Protein AF-A0A9P3JPZ5-F1 (afdb_monomer_lite)

Structure (mmCIF, N/CA/C/O backbone):
data_AF-A0A9P3JPZ5-F1
#
_entry.id   AF-A0A9P3JPZ5-F1
#
loop_
_atom_site.group_PDB
_atom_site.id
_atom_site.type_symbol
_atom_site.label_atom_id
_atom_site.label_alt_id
_atom_site.label_comp_id
_atom_site.label_asym_id
_atom_site.label_entity_id
_atom_site.label_seq_id
_atom_site.pdbx_PDB_ins_code
_atom_site.Cartn_x
_atom_site.Cartn_y
_atom_site.Cartn_z
_atom_site.occupancy
_atom_site.B_iso_or_equiv
_atom_site.auth_seq_id
_atom_site.auth_comp_id
_atom_site.auth_asym_id
_atom_site.auth_atom_id
_atom_site.pdbx_PDB_model_num
ATOM 1 N N . MET A 1 1 ? 67.862 11.109 -102.477 1.00 57.41 1 MET A N 1
ATOM 2 C CA . MET A 1 1 ? 67.949 10.321 -101.223 1.00 57.41 1 MET A CA 1
ATOM 3 C C . MET A 1 1 ? 67.601 11.140 -99.979 1.00 57.41 1 MET A C 1
ATOM 5 O O . MET A 1 1 ? 66.899 10.605 -99.137 1.00 57.41 1 MET A O 1
ATOM 9 N N . ALA A 1 2 ? 67.987 12.420 -99.878 1.00 59.84 2 ALA A N 1
ATOM 10 C CA . ALA A 1 2 ? 67.714 13.258 -98.699 1.00 59.84 2 ALA A CA 1
ATOM 11 C C . ALA A 1 2 ? 66.218 13.451 -98.352 1.00 59.84 2 ALA A C 1
ATOM 13 O O . ALA A 1 2 ? 65.864 13.502 -97.182 1.00 59.84 2 ALA A O 1
ATOM 14 N N . THR A 1 3 ? 65.321 13.495 -99.342 1.00 67.19 3 THR A N 1
ATOM 15 C CA . THR A 1 3 ? 63.881 13.734 -99.119 1.00 67.19 3 THR A CA 1
ATOM 16 C C . THR A 1 3 ? 63.135 12.559 -98.477 1.00 67.19 3 THR A C 1
ATOM 18 O O . THR A 1 3 ? 62.216 12.797 -97.702 1.00 67.19 3 THR A O 1
ATOM 21 N N . LYS A 1 4 ? 63.536 11.304 -98.739 1.00 71.50 4 LYS A N 1
ATOM 22 C CA . LYS A 1 4 ? 62.952 10.119 -98.076 1.00 71.50 4 LYS A CA 1
ATOM 23 C C . LYS A 1 4 ? 63.365 10.036 -96.606 1.00 71.50 4 LYS A C 1
ATOM 25 O O . LYS A 1 4 ? 62.510 9.854 -95.755 1.00 71.50 4 LYS A O 1
ATOM 30 N N . ALA A 1 5 ? 64.640 10.296 -96.311 1.00 73.75 5 ALA A N 1
ATOM 31 C CA . ALA A 1 5 ? 65.147 10.310 -94.938 1.00 73.75 5 ALA A CA 1
ATOM 32 C C . ALA A 1 5 ? 64.443 11.363 -94.062 1.00 73.75 5 ALA A C 1
ATOM 34 O O . ALA A 1 5 ? 64.117 11.090 -92.913 1.00 73.75 5 ALA A O 1
ATOM 35 N N . VAL A 1 6 ? 64.158 12.550 -94.610 1.00 78.06 6 VAL A N 1
ATOM 36 C CA . VAL A 1 6 ? 63.393 13.591 -93.899 1.00 78.06 6 VAL A CA 1
ATOM 37 C C . VAL A 1 6 ? 61.945 13.156 -93.651 1.00 78.06 6 VAL A C 1
ATOM 39 O O . VAL A 1 6 ? 61.420 13.387 -92.564 1.00 78.06 6 VAL A O 1
ATOM 42 N N . LEU A 1 7 ? 61.306 12.503 -94.626 1.00 80.94 7 LEU A N 1
ATOM 43 C CA . LEU A 1 7 ? 59.934 12.011 -94.488 1.00 80.94 7 LEU A CA 1
ATOM 44 C C . LEU A 1 7 ? 59.825 10.906 -93.421 1.00 80.94 7 LEU A C 1
ATOM 46 O O . LEU A 1 7 ? 58.916 10.949 -92.598 1.00 80.94 7 LEU A O 1
ATOM 50 N N . ASP A 1 8 ? 60.783 9.977 -93.387 1.00 81.06 8 ASP A N 1
ATOM 51 C CA . ASP A 1 8 ? 60.832 8.882 -92.409 1.00 81.06 8 ASP A CA 1
ATOM 52 C C . ASP A 1 8 ? 61.073 9.405 -90.979 1.00 81.06 8 ASP A C 1
ATOM 54 O O . ASP A 1 8 ? 60.458 8.925 -90.025 1.00 81.06 8 ASP A O 1
ATOM 58 N N . ILE A 1 9 ? 61.910 10.442 -90.821 1.00 82.94 9 ILE A N 1
ATOM 59 C CA . ILE A 1 9 ? 62.129 11.123 -89.532 1.00 82.94 9 ILE A CA 1
ATOM 60 C C . ILE A 1 9 ? 60.845 11.818 -89.059 1.00 82.94 9 ILE A C 1
ATOM 62 O O . ILE A 1 9 ? 60.466 11.677 -87.896 1.00 82.94 9 ILE A O 1
ATOM 66 N N . LEU A 1 10 ? 60.150 12.534 -89.948 1.00 81.19 10 LEU A N 1
ATOM 67 C CA . LEU A 1 10 ? 58.886 13.201 -89.622 1.00 81.19 10 LEU A CA 1
ATOM 68 C C . LEU A 1 10 ? 57.785 12.195 -89.268 1.00 81.19 10 LEU A C 1
ATOM 70 O O . LEU A 1 10 ? 57.060 12.400 -88.296 1.00 81.19 10 LEU A O 1
ATOM 74 N N . GLN A 1 11 ? 57.686 11.082 -89.997 1.00 83.00 11 GLN A N 1
ATOM 75 C CA . GLN A 1 11 ? 56.749 10.006 -89.681 1.00 83.00 11 GLN A CA 1
ATOM 76 C C . GLN A 1 11 ? 57.075 9.362 -88.325 1.00 83.00 11 GLN A C 1
ATOM 78 O O . GLN A 1 11 ? 56.168 9.140 -87.526 1.00 83.00 11 GLN A O 1
ATOM 83 N N . GLY A 1 12 ? 58.356 9.134 -88.017 1.00 83.12 12 GLY A N 1
ATOM 84 C CA . GLY A 1 12 ? 58.800 8.634 -86.713 1.00 83.12 12 GLY A CA 1
ATOM 85 C C . GLY A 1 12 ? 58.477 9.584 -85.555 1.00 83.12 12 GLY A C 1
ATOM 86 O O . GLY A 1 12 ? 58.019 9.129 -84.508 1.00 83.12 12 GLY A O 1
ATOM 87 N N . MET A 1 13 ? 58.644 10.897 -85.749 1.00 83.81 13 MET A N 1
ATOM 88 C CA . MET A 1 13 ? 58.269 11.919 -84.761 1.00 83.81 13 MET A CA 1
ATOM 89 C C . MET A 1 13 ? 56.753 12.007 -84.552 1.00 83.81 13 MET A C 1
ATOM 91 O O . MET A 1 13 ? 56.295 12.151 -83.422 1.00 83.81 13 MET A O 1
ATOM 95 N N . LEU A 1 14 ? 55.958 11.891 -85.618 1.00 84.75 14 LEU A N 1
ATOM 96 C CA . LEU A 1 14 ? 54.497 11.891 -85.514 1.00 84.75 14 LEU A CA 1
ATOM 97 C C . LEU A 1 14 ? 53.973 10.626 -84.825 1.00 84.75 14 LEU A C 1
ATOM 99 O O . LEU A 1 14 ? 53.046 10.708 -84.022 1.00 84.75 14 LEU A O 1
ATOM 103 N N . VAL A 1 15 ? 54.585 9.468 -85.087 1.00 85.62 15 VAL A N 1
ATOM 104 C CA . VAL A 1 15 ? 54.246 8.215 -84.399 1.00 85.62 15 VAL A CA 1
ATOM 105 C C . VAL A 1 15 ? 54.664 8.276 -82.933 1.00 85.62 15 VAL A C 1
ATOM 107 O O . VAL A 1 15 ? 53.853 7.932 -82.080 1.00 85.62 15 VAL A O 1
ATOM 110 N N . SER A 1 16 ? 55.868 8.760 -82.609 1.00 83.12 16 SER A N 1
ATOM 111 C CA . SER A 1 16 ? 56.312 8.877 -81.214 1.00 83.12 16 SER A CA 1
ATOM 112 C C . SER A 1 16 ? 55.452 9.870 -80.425 1.00 83.12 16 SER A C 1
ATOM 114 O O . 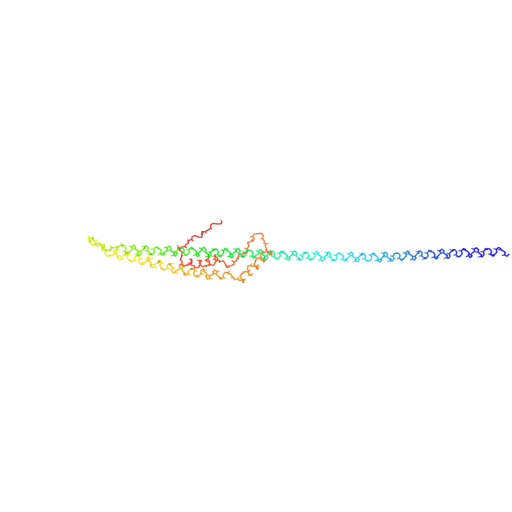SER A 1 16 ? 55.031 9.563 -79.307 1.00 83.12 16 SER A O 1
ATOM 116 N N . PHE A 1 17 ? 55.085 11.000 -81.035 1.00 87.25 17 PHE A N 1
ATOM 117 C CA . PHE A 1 17 ? 54.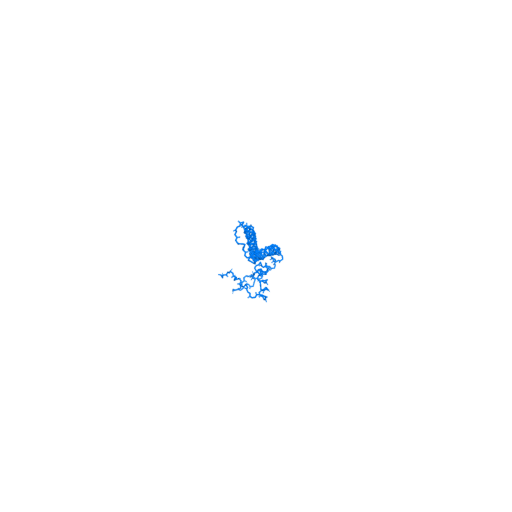139 11.959 -80.467 1.00 87.25 17 PHE A CA 1
ATOM 118 C C . PHE A 1 17 ? 52.742 11.348 -80.282 1.00 87.25 17 PHE A C 1
ATOM 120 O O . PHE A 1 17 ? 52.162 11.463 -79.204 1.00 87.25 17 PHE A O 1
ATOM 127 N N . GLY A 1 18 ? 52.231 10.620 -81.281 1.00 85.12 18 GLY A N 1
ATOM 128 C CA . GLY A 1 18 ? 50.957 9.901 -81.195 1.00 85.12 18 GLY A CA 1
ATOM 129 C C . GLY A 1 18 ? 50.950 8.828 -80.103 1.00 85.12 18 GLY A C 1
ATOM 130 O O . GLY A 1 18 ? 49.975 8.711 -79.365 1.00 85.12 18 GLY A O 1
ATOM 131 N N . THR A 1 19 ? 52.051 8.089 -79.934 1.00 85.44 19 THR A N 1
ATOM 132 C CA . THR A 1 19 ? 52.194 7.102 -78.853 1.00 85.44 19 THR A CA 1
ATOM 133 C C . THR A 1 19 ? 52.312 7.754 -77.480 1.00 85.44 19 THR A C 1
ATOM 135 O O . THR A 1 19 ? 51.701 7.253 -76.545 1.00 85.44 19 THR A O 1
ATOM 138 N N . SER A 1 20 ? 53.015 8.887 -77.367 1.00 88.62 20 SER A N 1
ATOM 139 C CA . SER A 1 20 ? 53.157 9.651 -76.120 1.00 88.62 20 SER A CA 1
ATOM 140 C C . SER A 1 20 ? 51.820 10.249 -75.668 1.00 88.62 20 SER A C 1
ATOM 142 O O . SER A 1 20 ? 51.416 10.103 -74.514 1.00 88.62 20 SER A O 1
ATOM 144 N N . MET A 1 21 ? 51.061 10.830 -76.601 1.00 87.56 21 MET A N 1
ATOM 145 C CA . MET A 1 21 ? 49.697 11.296 -76.340 1.00 87.56 21 MET A CA 1
ATOM 146 C C . MET A 1 21 ? 48.758 10.137 -75.982 1.00 87.56 21 MET A C 1
ATOM 148 O O . MET A 1 21 ? 47.942 10.258 -75.069 1.00 87.56 21 MET A O 1
ATOM 152 N N . ALA A 1 22 ? 48.889 8.983 -76.643 1.00 85.88 22 ALA A N 1
ATOM 153 C CA . ALA A 1 22 ? 48.109 7.791 -76.311 1.00 85.88 22 ALA A CA 1
ATOM 154 C C . ALA A 1 22 ? 48.465 7.214 -74.926 1.00 85.88 22 ALA A C 1
ATOM 156 O O . ALA A 1 22 ? 47.594 6.678 -74.243 1.00 85.88 22 ALA A O 1
ATOM 157 N N . THR A 1 23 ? 49.721 7.308 -74.480 1.00 88.06 23 THR A N 1
ATOM 158 C CA . THR A 1 23 ? 50.105 6.909 -73.118 1.00 88.06 23 THR A CA 1
ATOM 159 C C . THR A 1 23 ? 49.617 7.904 -72.076 1.00 88.06 23 THR A C 1
ATOM 161 O O . THR A 1 23 ? 49.062 7.464 -71.073 1.00 88.06 23 THR A O 1
ATOM 164 N N . ALA A 1 24 ? 49.722 9.210 -72.342 1.00 88.50 24 ALA A N 1
ATOM 165 C CA . ALA A 1 24 ? 49.237 10.259 -71.446 1.00 88.50 24 ALA A CA 1
ATOM 166 C C . ALA A 1 24 ? 47.718 10.159 -71.232 1.00 88.50 24 ALA A C 1
ATOM 168 O O . ALA A 1 24 ? 47.253 10.110 -70.098 1.00 88.50 24 ALA A O 1
ATOM 169 N N . THR A 1 25 ? 46.950 9.995 -72.311 1.00 88.94 25 THR A N 1
ATOM 170 C CA . THR A 1 25 ? 45.489 9.797 -72.234 1.00 88.94 25 THR A CA 1
ATOM 171 C C . THR A 1 25 ? 45.104 8.513 -71.493 1.00 88.94 25 THR A C 1
ATOM 173 O O . THR A 1 25 ? 44.126 8.500 -70.751 1.00 88.94 25 THR A O 1
ATOM 176 N N . ARG A 1 26 ? 45.878 7.425 -71.622 1.00 88.88 26 ARG A N 1
ATOM 177 C CA . ARG A 1 26 ? 45.661 6.183 -70.851 1.00 88.88 26 ARG A CA 1
ATOM 178 C C . ARG A 1 26 ? 46.049 6.304 -69.381 1.00 88.88 26 ARG A C 1
ATOM 180 O O . ARG A 1 26 ? 45.521 5.570 -68.549 1.00 88.88 26 ARG A O 1
ATOM 187 N N . GLU A 1 27 ? 47.043 7.117 -69.052 1.00 91.00 27 GLU A N 1
ATOM 188 C CA . GLU A 1 27 ? 47.431 7.394 -67.666 1.00 91.00 27 GLU A CA 1
ATOM 189 C C . GLU A 1 27 ? 46.391 8.259 -66.976 1.00 91.00 27 GLU A C 1
ATOM 191 O O . GLU A 1 27 ? 45.963 7.907 -65.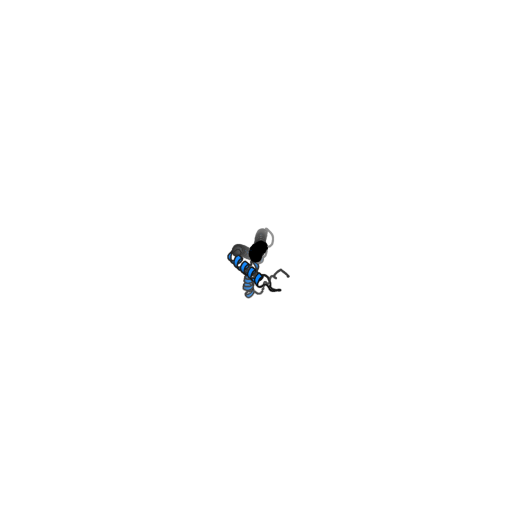881 1.00 91.00 27 GLU A O 1
ATOM 196 N N . GLU A 1 28 ? 45.913 9.288 -67.669 1.00 91.00 28 GLU A N 1
ATOM 197 C CA . GLU A 1 28 ? 44.784 10.099 -67.245 1.00 91.00 28 GLU A CA 1
ATOM 198 C C . GLU A 1 28 ? 43.548 9.213 -67.049 1.00 91.00 28 GLU A C 1
ATOM 200 O O . GLU A 1 28 ? 43.008 9.133 -65.954 1.00 91.00 28 GLU A O 1
ATOM 205 N N . GLN A 1 29 ? 43.150 8.410 -68.037 1.00 91.94 29 GLN A N 1
ATOM 206 C CA . GLN A 1 29 ? 42.009 7.499 -67.882 1.00 91.94 29 GLN A CA 1
ATOM 207 C C . GLN A 1 29 ? 42.163 6.545 -66.679 1.00 91.94 29 GLN A C 1
ATOM 209 O O . GLN A 1 29 ? 41.187 6.246 -65.991 1.00 91.94 29 GLN A O 1
ATOM 214 N N . ARG A 1 30 ? 43.390 6.095 -66.380 1.00 91.19 30 ARG A N 1
ATOM 215 C CA . ARG A 1 30 ? 43.678 5.288 -65.185 1.00 91.19 30 ARG A CA 1
ATOM 216 C C . ARG A 1 30 ? 43.586 6.094 -63.889 1.00 91.19 30 ARG A C 1
ATOM 218 O O . ARG A 1 30 ? 43.181 5.505 -62.890 1.00 91.19 30 ARG A O 1
ATOM 225 N N . SER A 1 31 ? 43.951 7.377 -63.868 1.00 93.88 31 SER A N 1
ATOM 226 C CA . SER A 1 31 ? 43.750 8.229 -62.687 1.00 93.88 31 SER A CA 1
ATOM 227 C C . SER A 1 31 ? 42.265 8.472 -62.442 1.00 93.88 31 SER A C 1
ATOM 229 O O . SER A 1 31 ? 41.811 8.209 -61.334 1.00 93.88 31 SER A O 1
ATOM 231 N N . TRP A 1 32 ? 41.494 8.793 -63.487 1.00 92.94 32 TRP A N 1
ATOM 232 C CA . TRP A 1 32 ? 40.034 8.929 -63.406 1.00 92.94 32 TRP A CA 1
ATOM 233 C C . TRP A 1 32 ? 39.372 7.673 -62.827 1.00 92.94 32 TRP A C 1
ATOM 235 O O . TRP A 1 32 ? 38.512 7.768 -61.960 1.00 92.94 32 TRP A O 1
ATOM 245 N N . TRP A 1 33 ? 39.787 6.476 -63.255 1.00 93.75 33 TRP A N 1
ATOM 246 C CA . TRP A 1 33 ? 39.222 5.227 -62.727 1.00 93.75 33 TRP A CA 1
ATOM 247 C C . TRP A 1 33 ? 39.611 4.940 -61.277 1.00 93.75 33 TRP A C 1
ATOM 249 O O . TRP A 1 33 ? 38.825 4.336 -60.551 1.00 93.75 33 TRP A O 1
ATOM 259 N N . ARG A 1 34 ? 40.817 5.334 -60.849 1.00 94.69 34 ARG A N 1
ATOM 260 C CA . ARG A 1 34 ? 41.233 5.204 -59.444 1.00 94.69 34 ARG A CA 1
ATOM 261 C C . ARG A 1 34 ? 40.468 6.168 -58.553 1.00 94.69 34 ARG A C 1
ATOM 2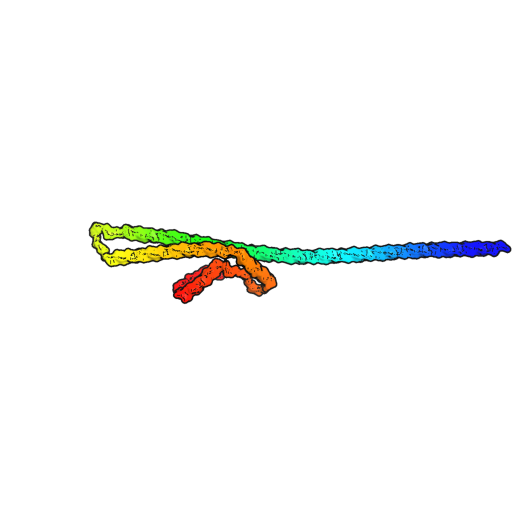63 O O . ARG A 1 34 ? 40.055 5.764 -57.475 1.00 94.69 34 ARG A O 1
ATOM 270 N N . GLU A 1 35 ? 40.280 7.400 -59.011 1.00 94.06 35 GLU A N 1
ATOM 271 C CA . GLU A 1 35 ? 39.466 8.394 -58.319 1.00 94.06 35 GLU A CA 1
ATOM 272 C C . GLU A 1 35 ? 38.025 7.899 -58.217 1.00 94.06 35 GLU A C 1
ATOM 274 O O . GLU A 1 35 ? 37.523 7.754 -57.114 1.00 94.06 35 GLU A O 1
ATOM 279 N N . ASP A 1 36 ? 37.398 7.494 -59.320 1.00 94.94 36 ASP A N 1
ATOM 280 C CA . ASP A 1 36 ? 36.039 6.942 -59.297 1.00 94.94 36 ASP A CA 1
ATOM 281 C C . ASP A 1 36 ? 35.909 5.716 -58.371 1.00 94.94 36 ASP A C 1
ATOM 283 O O . ASP A 1 36 ? 34.936 5.582 -57.630 1.00 94.94 36 ASP A O 1
ATOM 287 N N . ALA A 1 37 ? 36.909 4.828 -58.353 1.00 94.19 37 ALA A N 1
ATOM 288 C CA . ALA A 1 37 ? 36.935 3.702 -57.422 1.00 94.19 37 ALA A CA 1
ATOM 289 C C . ALA A 1 37 ? 37.063 4.140 -55.953 1.00 94.19 37 ALA A C 1
ATOM 291 O O . ALA A 1 37 ? 36.415 3.535 -55.102 1.00 94.19 37 ALA A O 1
ATOM 292 N N . ALA A 1 38 ? 37.861 5.172 -55.663 1.00 95.31 38 ALA A N 1
ATOM 293 C CA . ALA A 1 38 ? 38.008 5.733 -54.322 1.00 95.31 38 ALA A CA 1
ATOM 294 C C . ALA A 1 38 ? 36.719 6.425 -53.860 1.00 95.31 38 ALA A C 1
ATOM 296 O O . ALA A 1 38 ? 36.211 6.107 -52.794 1.00 95.31 38 ALA A O 1
ATOM 297 N N . TRP A 1 39 ? 36.115 7.260 -54.708 1.00 95.50 39 TRP A N 1
ATOM 298 C CA . TRP A 1 39 ? 34.834 7.913 -54.425 1.00 95.50 39 TRP A CA 1
ATOM 299 C C . TRP A 1 39 ? 33.717 6.900 -54.160 1.00 95.50 39 TRP A C 1
ATOM 301 O O . TRP A 1 39 ? 32.895 7.099 -53.270 1.00 95.50 39 TRP A O 1
ATOM 311 N N . ARG A 1 40 ? 33.688 5.785 -54.903 1.00 94.44 40 ARG A N 1
ATOM 312 C CA . ARG A 1 40 ? 32.734 4.695 -54.651 1.00 94.44 40 ARG A CA 1
ATOM 313 C C . ARG A 1 40 ? 33.002 3.959 -53.341 1.00 94.44 40 ARG A C 1
ATOM 315 O O . ARG A 1 40 ? 32.045 3.501 -52.727 1.00 94.44 40 ARG A O 1
ATOM 322 N N . ALA A 1 41 ? 34.262 3.804 -52.942 1.00 95.44 41 ALA A N 1
ATOM 323 C CA . ALA A 1 41 ? 34.603 3.214 -51.651 1.00 95.44 41 ALA A CA 1
ATOM 324 C C . ALA A 1 41 ? 34.148 4.130 -50.504 1.00 95.44 41 ALA A C 1
ATOM 326 O O . ALA A 1 41 ? 33.413 3.675 -49.634 1.00 95.44 41 ALA A O 1
ATOM 327 N N . ASP A 1 42 ? 34.462 5.423 -50.588 1.00 95.94 42 ASP A N 1
ATOM 328 C CA . ASP A 1 42 ? 34.063 6.423 -49.593 1.00 95.94 42 ASP A CA 1
ATOM 329 C C . ASP A 1 42 ? 32.530 6.544 -49.478 1.00 95.94 42 ASP A C 1
ATOM 331 O O . ASP A 1 42 ? 31.997 6.628 -48.374 1.00 95.94 42 ASP A O 1
ATOM 335 N N . ASP A 1 43 ? 31.788 6.497 -50.595 1.00 96.62 43 ASP A N 1
ATOM 336 C CA . ASP A 1 43 ? 30.314 6.516 -50.579 1.00 96.62 43 ASP A CA 1
ATOM 337 C C . ASP A 1 43 ? 29.723 5.252 -49.929 1.00 96.62 43 ASP A C 1
ATOM 339 O O . ASP A 1 43 ? 28.725 5.322 -49.210 1.00 96.62 43 ASP A O 1
ATOM 343 N N . LEU A 1 44 ? 30.333 4.083 -50.156 1.00 95.06 44 LEU A N 1
ATOM 344 C CA . LEU A 1 44 ? 29.915 2.843 -49.496 1.00 95.06 44 LEU A CA 1
ATOM 345 C C . LEU A 1 44 ? 30.182 2.891 -47.989 1.00 95.06 44 LEU A C 1
ATOM 347 O O . LEU A 1 44 ? 29.309 2.482 -47.219 1.00 95.06 44 LEU A O 1
ATOM 351 N N . ASP A 1 45 ? 31.336 3.414 -47.580 1.00 96.31 45 ASP A N 1
ATOM 352 C CA . ASP A 1 45 ? 31.697 3.576 -46.172 1.00 96.31 45 ASP A CA 1
ATOM 353 C C . ASP A 1 45 ? 30.758 4.574 -45.482 1.00 96.31 45 ASP A C 1
ATOM 355 O O . ASP A 1 45 ? 30.167 4.246 -44.451 1.00 96.31 45 ASP A O 1
ATOM 359 N N . TRP A 1 46 ? 30.494 5.726 -46.107 1.00 95.69 46 TRP A N 1
ATOM 360 C CA . TRP A 1 46 ? 29.540 6.723 -45.613 1.00 95.69 46 TRP A CA 1
ATOM 361 C C . TRP A 1 46 ? 28.134 6.143 -45.413 1.00 95.69 46 TRP A C 1
ATOM 363 O O . TRP A 1 46 ? 27.509 6.348 -44.372 1.00 95.69 46 TRP A O 1
ATOM 373 N N . ARG A 1 47 ? 27.627 5.356 -46.374 1.00 94.81 47 ARG A N 1
ATOM 374 C CA . ARG A 1 47 ? 26.327 4.668 -46.233 1.00 94.81 47 ARG A CA 1
ATOM 375 C C . ARG A 1 47 ? 26.340 3.626 -45.116 1.00 94.81 47 ARG A C 1
ATOM 377 O O . ARG A 1 47 ? 25.312 3.400 -44.472 1.00 94.81 47 ARG A O 1
ATOM 384 N N . GLY A 1 48 ? 27.478 2.965 -44.905 1.00 96.38 48 GLY A N 1
ATOM 385 C CA . GLY A 1 48 ? 27.688 2.038 -43.797 1.00 96.38 48 GLY A CA 1
ATOM 386 C C . GLY A 1 48 ? 27.588 2.741 -42.443 1.00 96.38 48 GLY A C 1
ATOM 387 O O . GLY A 1 48 ? 26.859 2.277 -41.563 1.00 96.38 48 GLY A O 1
ATOM 388 N N . GLU A 1 49 ? 28.254 3.886 -42.303 1.00 95.62 49 GLU A N 1
ATOM 389 C CA . GLU A 1 49 ? 28.186 4.736 -41.112 1.00 95.62 49 GLU A CA 1
ATOM 390 C C . GLU A 1 49 ? 26.770 5.270 -40.874 1.00 95.62 49 GLU A C 1
ATOM 392 O O . GLU A 1 49 ? 26.256 5.168 -39.760 1.00 95.62 49 GLU A O 1
ATOM 397 N N . GLU A 1 50 ? 26.099 5.764 -41.917 1.00 95.12 50 GLU A N 1
ATOM 398 C CA . GLU A 1 50 ? 24.727 6.272 -41.824 1.00 95.12 50 GLU A CA 1
ATOM 399 C C . GLU A 1 50 ? 23.775 5.190 -41.291 1.00 95.12 50 GLU A C 1
ATOM 401 O O . GLU A 1 50 ? 22.993 5.420 -40.364 1.00 95.12 50 GLU A O 1
ATOM 406 N N . LYS A 1 51 ? 23.896 3.964 -41.814 1.00 96.12 51 LYS A N 1
ATOM 407 C CA . LYS A 1 51 ? 23.122 2.816 -41.339 1.00 96.12 51 LYS A CA 1
ATOM 408 C C . LYS A 1 51 ? 23.409 2.503 -39.868 1.00 96.12 51 LYS A C 1
ATOM 410 O O . LYS A 1 51 ? 22.464 2.287 -39.109 1.00 96.12 51 LYS A O 1
ATOM 415 N N . ALA A 1 52 ? 24.676 2.513 -39.456 1.00 96.25 52 ALA A N 1
ATOM 416 C CA . ALA A 1 52 ? 25.059 2.267 -38.067 1.00 96.25 52 ALA A CA 1
ATOM 417 C C . ALA A 1 52 ? 24.490 3.335 -37.115 1.00 96.25 52 ALA A C 1
ATOM 419 O O . ALA A 1 52 ? 24.019 3.007 -36.023 1.00 96.25 52 ALA A O 1
ATOM 420 N N . VAL A 1 53 ? 24.470 4.603 -37.539 1.00 96.38 53 VAL A N 1
ATOM 421 C CA . VAL A 1 53 ? 23.859 5.703 -36.778 1.00 96.38 53 VAL A CA 1
ATOM 422 C C . VAL A 1 53 ? 22.352 5.492 -36.631 1.00 96.38 53 VAL A C 1
ATOM 424 O O . VAL A 1 53 ? 21.838 5.583 -35.514 1.00 96.38 53 VAL A O 1
ATOM 427 N N . TYR A 1 54 ? 21.643 5.150 -37.7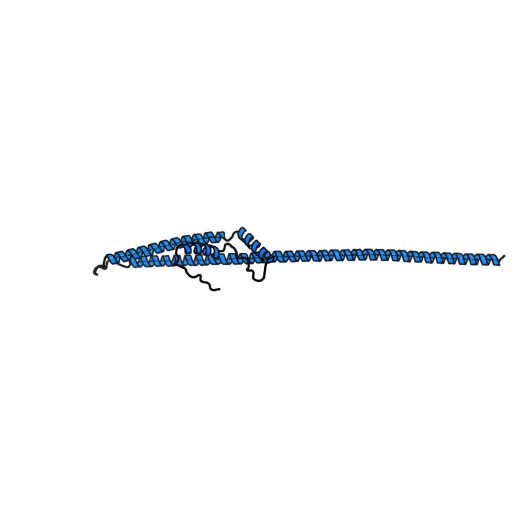12 1.00 95.19 54 TYR A N 1
ATOM 428 C CA . TYR A 1 54 ? 20.204 4.877 -37.639 1.00 95.19 54 TYR A CA 1
ATOM 429 C C . TYR A 1 54 ? 19.874 3.695 -36.725 1.00 95.19 54 TYR A C 1
ATOM 431 O O . TYR A 1 54 ? 18.914 3.765 -35.951 1.00 95.19 54 TYR A O 1
ATOM 439 N N . GLU A 1 55 ? 20.657 2.617 -36.792 1.00 96.25 55 GLU A N 1
ATOM 440 C CA . GLU A 1 55 ? 20.494 1.452 -35.921 1.00 96.25 55 GLU A CA 1
ATOM 441 C C . GLU A 1 55 ? 20.693 1.849 -34.452 1.00 96.25 55 GLU A C 1
ATOM 443 O O . GLU A 1 55 ? 19.802 1.614 -33.629 1.00 96.25 55 GLU A O 1
ATOM 448 N N . ALA A 1 56 ? 21.773 2.570 -34.137 1.00 96.25 56 ALA A N 1
ATOM 449 C CA . ALA A 1 56 ? 22.053 3.061 -32.789 1.00 96.25 56 ALA A CA 1
ATOM 450 C C . ALA A 1 56 ? 20.967 4.016 -32.257 1.00 96.25 56 ALA A C 1
ATOM 452 O O . ALA A 1 56 ? 20.582 3.941 -31.084 1.00 96.25 56 ALA A O 1
ATOM 453 N N . GLU A 1 57 ? 20.430 4.897 -33.105 1.00 96.00 57 GLU A N 1
ATOM 454 C CA . GLU A 1 57 ? 19.327 5.790 -32.745 1.00 96.00 57 GLU A CA 1
ATOM 455 C C . GLU A 1 57 ? 18.033 5.002 -32.493 1.00 96.00 57 GLU A C 1
ATOM 457 O O . GLU A 1 57 ? 17.278 5.289 -31.558 1.00 96.00 57 GLU A O 1
ATOM 462 N N . SER A 1 58 ? 17.760 3.982 -33.311 1.00 95.75 58 SER A N 1
ATOM 463 C CA . SER A 1 58 ? 16.602 3.104 -33.132 1.00 95.75 58 SER A CA 1
ATOM 464 C C . SER A 1 58 ? 16.680 2.334 -31.808 1.00 95.75 58 SER A C 1
ATOM 466 O O . SER A 1 58 ? 15.692 2.297 -31.067 1.00 95.75 58 SER A O 1
ATOM 468 N N . ASP A 1 59 ? 17.863 1.834 -31.450 1.00 97.25 59 ASP A N 1
ATOM 469 C CA . ASP A 1 59 ? 18.126 1.147 -30.187 1.00 97.25 59 ASP A CA 1
ATOM 470 C C . ASP A 1 59 ? 17.995 2.091 -28.996 1.00 97.25 59 ASP A C 1
ATOM 472 O O . ASP A 1 59 ? 17.376 1.748 -27.986 1.00 97.25 59 ASP A O 1
ATOM 476 N N . CYS A 1 60 ? 18.521 3.311 -29.115 1.00 97.62 60 CYS A N 1
ATOM 477 C CA . CYS A 1 60 ? 18.368 4.343 -28.097 1.00 97.62 60 CYS A CA 1
ATOM 478 C C . CYS A 1 60 ? 16.885 4.645 -27.833 1.00 97.62 60 CYS A C 1
ATOM 480 O O . CYS A 1 60 ? 16.436 4.598 -26.686 1.00 97.62 60 CYS A O 1
ATOM 482 N N . ARG A 1 61 ? 16.088 4.842 -28.893 1.00 96.75 61 ARG A N 1
ATOM 483 C CA . ARG A 1 61 ? 14.635 5.064 -28.789 1.00 96.75 61 ARG A CA 1
ATOM 484 C C . ARG A 1 61 ? 13.902 3.872 -28.175 1.00 96.75 61 ARG A C 1
ATOM 486 O O . ARG A 1 61 ? 12.939 4.054 -27.432 1.00 96.75 61 ARG A O 1
ATOM 493 N N . GLN A 1 62 ? 14.318 2.643 -28.476 1.00 96.75 62 GLN A N 1
ATOM 494 C CA . GLN A 1 62 ? 13.744 1.449 -27.851 1.00 96.75 62 GLN A CA 1
ATOM 495 C C . GLN A 1 62 ? 14.080 1.361 -26.361 1.00 96.75 62 GLN A C 1
ATOM 497 O O . GLN A 1 62 ? 13.182 1.107 -25.560 1.00 96.75 62 GLN A O 1
ATOM 502 N N . ARG A 1 63 ? 15.337 1.610 -25.976 1.00 96.00 63 ARG A N 1
ATOM 503 C CA . ARG A 1 63 ? 15.755 1.634 -24.567 1.00 96.00 63 ARG A CA 1
ATOM 504 C C . ARG A 1 63 ? 15.023 2.711 -23.781 1.00 96.00 63 ARG A C 1
ATOM 506 O O . ARG A 1 63 ? 14.539 2.421 -22.696 1.00 96.00 63 ARG A O 1
ATOM 513 N N . LEU A 1 64 ? 14.869 3.906 -24.349 1.00 97.19 64 LEU A N 1
ATOM 514 C CA . LEU A 1 64 ? 14.143 4.994 -23.699 1.00 97.19 64 LEU A CA 1
ATOM 515 C C . LEU A 1 64 ? 12.667 4.642 -23.471 1.00 97.19 64 LEU A C 1
ATOM 517 O O . LEU A 1 64 ? 12.140 4.896 -22.394 1.00 97.19 64 LEU A O 1
ATOM 521 N N . ARG A 1 65 ? 12.009 4.005 -24.451 1.00 96.56 65 ARG A N 1
ATOM 522 C CA . ARG A 1 65 ? 10.627 3.520 -24.291 1.00 96.56 65 ARG A CA 1
ATOM 523 C C . ARG A 1 65 ? 10.505 2.465 -23.193 1.00 96.56 65 ARG A C 1
ATOM 525 O O . ARG A 1 65 ? 9.562 2.530 -22.414 1.00 96.56 65 ARG A O 1
ATOM 532 N N . LYS A 1 66 ? 11.450 1.521 -23.118 1.00 96.88 66 LYS A N 1
ATOM 533 C CA . LYS A 1 66 ? 11.485 0.508 -22.050 1.00 96.88 66 LYS A CA 1
ATOM 534 C C . LYS A 1 66 ? 11.692 1.148 -20.681 1.00 96.88 66 LYS A C 1
ATOM 536 O O . LYS A 1 66 ? 10.906 0.891 -19.783 1.00 96.88 66 LYS A O 1
ATOM 541 N N . TRP A 1 67 ? 12.673 2.041 -20.566 1.00 97.31 67 TRP A N 1
ATOM 542 C CA . TRP A 1 67 ? 12.953 2.772 -19.333 1.00 97.31 67 TRP A CA 1
ATOM 543 C C . TRP A 1 67 ? 11.742 3.579 -18.860 1.00 97.31 67 TRP A C 1
ATOM 545 O O . TRP A 1 67 ? 11.375 3.518 -17.695 1.00 97.31 67 TRP A O 1
ATOM 555 N N . HIS A 1 68 ? 11.072 4.282 -19.776 1.00 97.19 68 HIS A N 1
ATOM 556 C CA . HIS A 1 68 ? 9.876 5.045 -19.436 1.00 97.19 68 HIS A CA 1
ATOM 557 C C . HIS A 1 68 ? 8.726 4.149 -18.958 1.00 97.19 68 HIS A C 1
ATOM 559 O O . HIS A 1 68 ? 8.016 4.506 -18.023 1.00 97.19 68 HIS A O 1
ATOM 565 N N . GLN A 1 69 ? 8.549 2.978 -19.575 1.00 94.69 69 GLN A N 1
ATOM 566 C CA . GLN A 1 69 ? 7.540 2.019 -19.133 1.00 94.69 69 GLN A CA 1
ATOM 567 C C . GLN A 1 69 ? 7.858 1.468 -17.736 1.00 94.69 69 GLN A C 1
ATOM 569 O O . GLN A 1 69 ? 6.973 1.418 -16.887 1.00 94.69 69 GLN A O 1
ATOM 574 N N . GLU A 1 70 ? 9.118 1.110 -17.482 1.00 94.62 70 GLU A N 1
ATOM 575 C CA . GLU A 1 70 ? 9.582 0.650 -16.169 1.00 94.62 70 GLU A CA 1
ATOM 576 C C . GLU A 1 70 ? 9.376 1.717 -15.086 1.00 94.62 70 GLU A C 1
ATOM 578 O O . GLU A 1 70 ? 8.946 1.393 -13.981 1.00 94.62 70 GLU A O 1
ATOM 583 N N . ASP A 1 71 ? 9.632 2.986 -15.408 1.00 97.00 71 ASP A N 1
ATOM 584 C CA . ASP A 1 71 ? 9.431 4.119 -14.501 1.00 97.00 71 ASP A CA 1
ATOM 585 C C . ASP A 1 71 ? 7.947 4.286 -14.129 1.00 97.00 71 ASP A C 1
ATOM 587 O O . ASP A 1 71 ? 7.599 4.372 -12.951 1.00 97.00 71 ASP A O 1
ATOM 591 N N . ILE A 1 72 ? 7.045 4.209 -15.116 1.00 92.94 72 ILE A N 1
ATOM 592 C CA . ILE A 1 72 ? 5.592 4.218 -14.878 1.00 92.94 72 ILE A CA 1
ATOM 593 C C . ILE A 1 72 ? 5.176 3.048 -13.975 1.00 92.94 72 ILE A C 1
ATOM 595 O O . ILE A 1 72 ? 4.391 3.232 -13.039 1.00 92.94 72 ILE A O 1
ATOM 599 N N . ASP A 1 73 ? 5.694 1.848 -14.230 1.00 90.56 73 ASP A N 1
ATOM 600 C CA . ASP A 1 73 ? 5.359 0.656 -13.451 1.00 90.56 73 ASP A CA 1
ATOM 601 C C . ASP A 1 73 ? 5.855 0.777 -11.997 1.00 90.56 73 ASP A C 1
ATOM 603 O O . ASP A 1 73 ? 5.118 0.455 -11.059 1.00 90.56 73 ASP A O 1
ATOM 607 N N . GLN A 1 74 ? 7.057 1.323 -11.785 1.00 93.25 74 GLN A N 1
ATOM 608 C CA . GLN A 1 74 ? 7.593 1.617 -10.451 1.00 93.25 74 GLN A CA 1
ATOM 609 C C . GLN A 1 74 ? 6.771 2.681 -9.720 1.00 93.25 74 GLN A C 1
ATOM 611 O O . GLN A 1 74 ? 6.441 2.505 -8.545 1.00 93.25 74 GLN A O 1
ATOM 616 N N . MET A 1 75 ? 6.379 3.752 -10.411 1.00 92.31 75 MET A N 1
ATOM 617 C CA . MET A 1 75 ? 5.506 4.778 -9.844 1.00 92.31 75 MET A CA 1
ATOM 618 C C . MET A 1 75 ? 4.149 4.203 -9.430 1.00 92.31 75 MET A C 1
ATOM 620 O O . MET A 1 75 ? 3.637 4.537 -8.362 1.00 92.31 75 MET A O 1
ATOM 624 N N . ASN A 1 76 ? 3.561 3.319 -10.239 1.00 91.25 76 ASN A N 1
ATOM 625 C CA . ASN A 1 76 ? 2.295 2.663 -9.914 1.00 91.25 76 ASN A CA 1
ATOM 626 C C . ASN A 1 76 ? 2.408 1.784 -8.659 1.00 91.25 76 ASN A C 1
ATOM 628 O O . ASN A 1 76 ? 1.518 1.815 -7.803 1.00 91.25 76 ASN A O 1
ATOM 632 N N . LEU A 1 77 ? 3.514 1.048 -8.517 1.00 91.25 77 LEU A N 1
ATOM 633 C CA . LEU A 1 77 ? 3.808 0.269 -7.315 1.00 91.25 77 LEU A CA 1
ATOM 634 C C . LEU A 1 77 ? 3.938 1.167 -6.082 1.00 91.25 77 LEU A C 1
ATOM 636 O O . LEU A 1 77 ? 3.274 0.918 -5.074 1.00 91.25 77 LEU A O 1
ATOM 640 N N . GLU A 1 78 ? 4.722 2.240 -6.165 1.00 93.25 78 GLU A N 1
ATOM 641 C CA . GLU A 1 78 ? 4.937 3.136 -5.027 1.00 93.25 78 GLU A CA 1
ATOM 642 C C . GLU A 1 78 ? 3.649 3.873 -4.629 1.00 93.25 78 GLU A C 1
ATOM 644 O O . GLU A 1 78 ? 3.298 3.933 -3.450 1.00 93.25 78 GLU A O 1
ATOM 649 N N . ASN A 1 79 ? 2.859 4.324 -5.608 1.00 91.50 79 ASN A N 1
ATOM 650 C CA . ASN A 1 79 ? 1.537 4.901 -5.364 1.00 91.50 79 ASN A CA 1
ATOM 651 C C . ASN A 1 79 ? 0.618 3.916 -4.625 1.00 91.50 79 ASN A C 1
ATOM 653 O O . ASN A 1 79 ? -0.069 4.301 -3.675 1.00 91.50 79 ASN A O 1
ATOM 657 N N . SER A 1 80 ? 0.621 2.638 -5.018 1.00 91.19 80 SER A N 1
ATOM 658 C CA . SER A 1 80 ? -0.184 1.611 -4.349 1.00 91.19 80 SER A CA 1
ATOM 659 C C . SER A 1 80 ? 0.257 1.371 -2.899 1.00 91.19 80 SER A C 1
ATOM 661 O O . SER A 1 80 ? -0.593 1.263 -2.010 1.00 91.19 80 SER A O 1
ATOM 663 N N . ARG A 1 81 ? 1.569 1.394 -2.631 1.00 91.12 81 ARG A N 1
ATOM 664 C CA . ARG A 1 81 ? 2.132 1.286 -1.280 1.00 91.12 81 ARG A CA 1
ATOM 665 C C . ARG A 1 81 ? 1.745 2.481 -0.413 1.00 91.12 81 ARG A C 1
ATOM 667 O O . ARG A 1 81 ? 1.322 2.302 0.727 1.00 91.12 81 ARG A O 1
ATOM 674 N N . VAL A 1 82 ? 1.818 3.700 -0.947 1.00 92.12 82 VAL A N 1
ATOM 675 C CA . VAL A 1 82 ? 1.388 4.910 -0.227 1.00 92.12 82 VAL A CA 1
ATOM 676 C C . VAL A 1 82 ? -0.093 4.830 0.151 1.00 92.12 82 VAL A C 1
ATOM 678 O O . VAL A 1 82 ? -0.462 5.180 1.275 1.00 92.12 82 VAL A O 1
ATOM 681 N N . LEU A 1 83 ? -0.952 4.348 -0.752 1.00 90.81 83 LEU A N 1
ATOM 682 C CA . LEU A 1 83 ? -2.371 4.138 -0.450 1.00 90.81 83 LEU A CA 1
ATOM 683 C C . LEU A 1 83 ? -2.563 3.103 0.662 1.00 90.81 83 LEU A C 1
ATOM 685 O O . LEU A 1 83 ? -3.318 3.353 1.601 1.00 90.81 83 LEU A O 1
ATOM 689 N N . TRP A 1 84 ? -1.847 1.980 0.596 1.00 90.38 84 TRP A N 1
ATOM 690 C CA . TRP A 1 84 ? -1.877 0.952 1.633 1.00 90.38 84 TRP A CA 1
ATOM 691 C C . TRP A 1 84 ? -1.469 1.496 3.007 1.00 90.38 84 TRP A C 1
ATOM 693 O O . TRP A 1 84 ? -2.194 1.310 3.984 1.00 90.38 84 TRP A O 1
ATOM 703 N N . LEU A 1 85 ? -0.370 2.252 3.083 1.00 90.38 85 LEU A N 1
ATOM 704 C CA . LEU A 1 85 ? 0.094 2.867 4.329 1.00 90.38 85 LEU A CA 1
ATOM 705 C C . LEU A 1 85 ? -0.945 3.818 4.929 1.00 90.38 85 LEU A C 1
ATOM 707 O O . LEU A 1 85 ? -1.142 3.827 6.142 1.00 90.38 85 LEU A O 1
ATOM 711 N N . ARG A 1 86 ? -1.662 4.582 4.095 1.00 89.88 86 ARG A N 1
ATOM 712 C CA . ARG A 1 86 ? -2.768 5.433 4.563 1.00 89.88 86 ARG A CA 1
ATOM 713 C C . ARG A 1 86 ? -3.912 4.608 5.146 1.00 89.88 86 ARG A C 1
ATOM 715 O O . ARG A 1 86 ? -4.470 5.000 6.169 1.00 89.88 86 ARG A O 1
ATOM 722 N N . PHE A 1 87 ? -4.250 3.472 4.534 1.00 87.12 87 PHE A N 1
ATOM 723 C CA . PHE A 1 87 ? -5.264 2.564 5.076 1.00 87.12 87 PHE A CA 1
ATOM 724 C C . PHE A 1 87 ? -4.826 1.931 6.396 1.00 87.12 87 PHE A C 1
ATOM 726 O O . PHE A 1 87 ? -5.626 1.862 7.327 1.00 87.12 87 PHE A O 1
ATOM 733 N N . LEU A 1 88 ? -3.570 1.499 6.506 1.00 87.44 88 LEU A N 1
ATOM 734 C CA . LEU A 1 88 ? -3.023 0.967 7.754 1.00 87.44 88 LEU A CA 1
ATOM 735 C C . LEU A 1 88 ? -3.044 2.011 8.868 1.00 87.44 88 LEU A C 1
ATOM 737 O O . LEU A 1 88 ? -3.503 1.727 9.971 1.00 87.44 88 LEU A O 1
ATOM 741 N N . GLU A 1 89 ? -2.602 3.228 8.565 1.00 89.75 89 GLU A N 1
ATOM 742 C CA . GLU A 1 89 ? -2.578 4.326 9.524 1.00 89.75 89 GLU A CA 1
ATOM 743 C C . GLU A 1 89 ? -3.991 4.718 9.972 1.00 89.75 89 GLU A C 1
ATOM 745 O O . GLU A 1 89 ? -4.210 4.947 11.161 1.00 89.75 89 GLU A O 1
ATOM 750 N N . LYS A 1 90 ? -4.970 4.732 9.055 1.00 89.12 90 LYS A N 1
ATOM 751 C CA . LYS A 1 90 ? -6.382 4.929 9.411 1.00 89.12 90 LYS A CA 1
ATOM 752 C C . LYS A 1 90 ? -6.863 3.824 10.358 1.00 89.12 90 LYS A C 1
ATOM 754 O O . LYS A 1 90 ? -7.312 4.132 11.455 1.00 89.12 90 LYS A O 1
ATOM 759 N N . ASN A 1 91 ? -6.699 2.552 9.981 1.00 86.19 91 ASN A N 1
ATOM 760 C CA . ASN A 1 91 ? -7.133 1.421 10.811 1.00 86.19 91 ASN A CA 1
ATOM 761 C C . ASN A 1 91 ? -6.477 1.443 12.202 1.00 86.19 91 ASN A C 1
ATOM 763 O O . ASN A 1 91 ? -7.124 1.119 13.196 1.00 86.19 91 ASN A O 1
ATOM 767 N N . ARG A 1 92 ? -5.198 1.829 12.287 1.00 87.75 92 ARG A N 1
ATOM 768 C CA . ARG A 1 92 ? -4.483 1.980 13.558 1.00 87.75 92 ARG A CA 1
ATOM 769 C C . ARG A 1 92 ? -5.129 3.047 14.437 1.00 87.75 92 ARG A C 1
ATOM 771 O O . ARG A 1 92 ? -5.406 2.767 15.599 1.00 87.75 92 ARG A O 1
ATOM 778 N N . ARG A 1 93 ? -5.407 4.229 13.879 1.00 90.12 93 ARG A N 1
ATOM 779 C CA . ARG A 1 93 ? -6.094 5.313 14.598 1.00 90.12 93 ARG A CA 1
ATOM 780 C C . ARG A 1 93 ? -7.488 4.902 15.047 1.00 90.12 93 ARG A C 1
ATOM 782 O O . ARG A 1 93 ? -7.838 5.177 16.185 1.00 90.12 93 ARG A O 1
ATOM 789 N N . ASP A 1 94 ? -8.240 4.193 14.209 1.00 88.06 94 ASP A N 1
ATOM 790 C CA . ASP A 1 94 ? -9.576 3.708 14.567 1.00 88.06 94 ASP A CA 1
ATOM 791 C C . ASP A 1 94 ? -9.506 2.744 15.767 1.00 88.06 94 ASP A C 1
ATOM 793 O O . ASP A 1 94 ? -10.276 2.856 16.722 1.00 88.06 94 ASP A O 1
ATOM 797 N N . VAL A 1 95 ? -8.537 1.821 15.764 1.00 87.25 95 VAL A N 1
ATOM 798 C CA . VAL A 1 95 ? -8.292 0.893 16.880 1.00 87.25 95 VAL A CA 1
ATOM 799 C C . VAL A 1 95 ? -7.868 1.637 18.150 1.00 87.25 95 VAL A C 1
ATOM 801 O O . VAL A 1 95 ? -8.367 1.317 19.233 1.00 87.25 95 VAL A O 1
ATOM 804 N N . GLU A 1 96 ? -6.965 2.613 18.038 1.00 89.44 96 GLU A N 1
ATOM 805 C CA . GLU A 1 96 ? -6.510 3.445 19.157 1.00 89.44 96 GLU A CA 1
ATOM 806 C C . GLU A 1 96 ? -7.672 4.271 19.738 1.00 89.44 96 GLU A C 1
ATOM 808 O O . GLU A 1 96 ? -7.903 4.226 20.945 1.00 89.44 96 GLU A O 1
ATOM 813 N N . GLU A 1 97 ? -8.481 4.925 18.900 1.00 89.69 97 GLU A N 1
ATOM 814 C CA . GLU A 1 97 ? -9.646 5.710 19.326 1.00 89.69 97 GLU A CA 1
ATOM 815 C C . GLU A 1 97 ? -10.672 4.841 20.064 1.00 89.69 97 GLU A C 1
ATOM 817 O O . GLU A 1 97 ? -11.122 5.200 21.155 1.00 89.69 97 GLU A O 1
ATOM 822 N N . LYS A 1 98 ? -11.025 3.668 19.516 1.00 86.06 98 LYS A N 1
ATOM 823 C CA . LYS A 1 98 ? -11.979 2.758 20.177 1.00 86.06 98 LYS A CA 1
ATOM 824 C C . LYS A 1 98 ? -11.425 2.198 21.478 1.00 86.06 98 LYS A C 1
ATOM 826 O O . LYS A 1 98 ? -12.171 2.023 22.440 1.00 86.06 98 LYS A O 1
ATOM 831 N N . THR A 1 99 ? -10.120 1.958 21.530 1.00 88.62 99 THR A N 1
ATOM 832 C CA . THR A 1 99 ? -9.434 1.546 22.755 1.00 88.62 99 THR A CA 1
ATOM 833 C C . THR A 1 99 ? -9.506 2.634 23.826 1.00 88.62 99 THR A C 1
ATOM 835 O O . THR A 1 99 ? -9.838 2.329 24.971 1.00 88.62 99 THR A O 1
ATOM 838 N N . GLU A 1 100 ? -9.253 3.895 23.474 1.00 89.62 100 GLU A N 1
ATOM 839 C CA . GLU A 1 100 ? -9.363 5.019 24.411 1.00 89.62 100 GLU A CA 1
ATOM 840 C C . GLU A 1 100 ? -10.809 5.245 24.879 1.00 89.62 100 GLU A C 1
ATOM 842 O O . GLU A 1 100 ? -11.048 5.430 26.073 1.00 89.62 100 GLU A O 1
ATOM 847 N N . GLN A 1 101 ? -11.795 5.116 23.985 1.00 89.75 101 GLN A N 1
ATOM 848 C CA . GLN A 1 101 ? -13.218 5.161 24.350 1.00 89.75 101 GLN A CA 1
ATOM 849 C C . GLN A 1 101 ? -13.579 4.068 25.369 1.00 89.75 101 GLN A C 1
ATOM 851 O O . GLN A 1 101 ? -14.205 4.355 26.390 1.00 89.75 101 GLN A O 1
ATOM 856 N N . LEU A 1 102 ? -13.140 2.825 25.145 1.00 87.88 102 LEU A N 1
ATOM 857 C CA . LEU A 1 102 ? -13.377 1.705 26.065 1.00 87.88 102 LEU A CA 1
ATOM 858 C C . LEU A 1 102 ? -12.712 1.915 27.431 1.00 87.88 102 LEU A C 1
ATOM 860 O O . LEU A 1 102 ? -13.322 1.619 28.460 1.00 87.88 102 LEU A O 1
ATOM 864 N N . LYS A 1 103 ? -11.490 2.459 27.466 1.00 87.44 103 LYS A N 1
ATOM 865 C CA . LYS A 1 103 ? -10.807 2.804 28.724 1.00 87.44 103 LYS A CA 1
ATOM 866 C C . LYS A 1 103 ? -11.572 3.869 29.508 1.00 87.44 103 LYS A C 1
ATOM 868 O O . LYS A 1 103 ? -11.752 3.710 30.714 1.00 87.44 103 LYS A O 1
ATOM 873 N N . ALA A 1 104 ? -12.050 4.918 28.837 1.00 89.31 104 ALA A N 1
ATOM 874 C CA . ALA A 1 104 ? -12.834 5.980 29.467 1.00 89.31 104 ALA A CA 1
ATOM 875 C C . ALA A 1 104 ? -14.174 5.461 30.019 1.00 89.31 104 ALA A C 1
ATOM 877 O O . ALA A 1 104 ? -14.549 5.775 31.146 1.00 89.31 104 ALA A O 1
ATOM 878 N N . ILE A 1 105 ? -14.877 4.605 29.270 1.00 87.38 105 ILE A N 1
ATOM 879 C CA . ILE A 1 105 ? -16.122 3.976 29.741 1.00 87.38 105 ILE A CA 1
ATOM 880 C C . ILE A 1 105 ? -15.850 3.078 30.959 1.00 87.38 105 ILE A C 1
ATOM 882 O O . ILE A 1 105 ? -16.606 3.094 31.935 1.00 87.38 105 ILE A O 1
ATOM 886 N N . SER A 1 106 ? -14.745 2.329 30.944 1.00 85.75 106 SER A N 1
ATOM 887 C CA . SER A 1 106 ? -14.344 1.489 32.074 1.00 85.75 106 SER A CA 1
ATOM 888 C C . SER A 1 106 ? -13.995 2.304 33.324 1.00 85.75 106 SER A C 1
ATOM 890 O O . SER A 1 106 ? -14.316 1.874 34.427 1.00 85.75 106 SER A O 1
ATOM 892 N N . SER A 1 107 ? -13.345 3.464 33.199 1.00 87.69 107 SER A N 1
ATOM 893 C CA . SER A 1 107 ? -13.008 4.287 34.370 1.00 87.69 107 SER A CA 1
ATOM 894 C C . SER A 1 107 ? -14.243 4.964 34.967 1.00 87.69 107 SER A C 1
ATOM 896 O O . SER A 1 107 ? -14.418 4.966 36.185 1.00 87.69 107 SER A O 1
ATOM 898 N N . ILE A 1 108 ? -15.144 5.469 34.122 1.00 88.00 108 ILE A N 1
ATOM 899 C CA . ILE A 1 108 ? -16.387 6.116 34.555 1.00 88.00 108 ILE A CA 1
ATOM 900 C C . ILE A 1 108 ? -17.325 5.109 35.235 1.00 88.00 108 ILE A C 1
ATOM 902 O O . ILE A 1 108 ? -17.879 5.408 36.291 1.00 88.00 108 ILE A O 1
ATOM 906 N N . SER A 1 109 ? -17.470 3.896 34.691 1.00 85.88 109 SER A N 1
ATOM 907 C CA . SER A 1 109 ? -18.290 2.845 35.321 1.00 85.88 109 SER A CA 1
ATOM 908 C C . SER A 1 109 ? -17.763 2.429 36.698 1.00 85.88 109 SER A C 1
ATOM 910 O O . SER A 1 109 ? -18.561 2.203 37.606 1.00 85.88 109 SER A O 1
ATOM 912 N N . ALA A 1 110 ? -16.439 2.418 36.900 1.00 85.19 110 ALA A N 1
ATOM 913 C CA . ALA A 1 110 ? -15.841 2.144 38.209 1.00 85.19 110 ALA A CA 1
ATOM 914 C C . ALA A 1 110 ? -16.264 3.195 39.245 1.00 85.19 110 ALA A C 1
ATOM 916 O O . ALA A 1 110 ? -16.645 2.859 40.366 1.00 85.19 110 ALA A O 1
ATOM 917 N N . LEU A 1 111 ? -16.227 4.472 38.851 1.00 88.00 111 LEU A N 1
ATOM 918 C CA . LEU A 1 111 ? -16.624 5.591 39.705 1.00 88.00 111 LEU A CA 1
ATOM 919 C C . LEU A 1 111 ? -18.113 5.537 40.054 1.00 88.00 111 LEU A C 1
ATOM 921 O O . LEU A 1 111 ? -18.468 5.753 41.209 1.00 88.00 111 LEU A O 1
ATOM 925 N N . PHE A 1 112 ? -18.979 5.200 39.094 1.00 86.62 112 PHE A N 1
ATOM 926 C CA . PHE A 1 112 ? -20.405 5.024 39.374 1.00 86.62 112 PHE A CA 1
ATOM 927 C C . PHE A 1 112 ? -20.678 3.872 40.346 1.00 86.62 112 PHE A C 1
ATOM 929 O O . PHE A 1 112 ? -21.476 4.051 41.265 1.00 86.62 112 PHE A O 1
ATOM 936 N N . GLY A 1 113 ? -19.993 2.732 40.198 1.00 83.44 113 GLY A N 1
ATOM 937 C CA . GLY A 1 113 ? -20.095 1.625 41.154 1.00 83.44 113 GLY A CA 1
ATOM 938 C C . GLY A 1 113 ? -19.647 2.030 42.565 1.00 83.44 113 GLY A C 1
ATOM 939 O O . GLY A 1 113 ? -20.319 1.726 43.551 1.00 83.44 113 GLY A O 1
ATOM 940 N N . LEU A 1 114 ? -18.561 2.802 42.679 1.00 84.69 114 LEU A N 1
ATOM 941 C CA . LEU A 1 114 ? -18.096 3.330 43.967 1.00 84.69 114 LEU A CA 1
ATOM 942 C C . LEU A 1 114 ? -19.087 4.332 44.577 1.00 84.69 114 LEU A C 1
ATOM 944 O O . LEU A 1 114 ? -19.386 4.254 45.764 1.00 84.69 114 LEU A O 1
ATOM 948 N N . CYS A 1 115 ? -19.642 5.252 43.789 1.00 86.44 115 CYS A N 1
ATOM 949 C CA . CYS A 1 115 ? -20.667 6.168 44.289 1.00 86.44 115 CYS A CA 1
ATOM 950 C C . CYS A 1 115 ? -21.920 5.419 44.765 1.00 86.44 115 CYS A C 1
ATOM 952 O O . CYS A 1 115 ? -22.429 5.742 45.836 1.00 86.44 115 CYS A O 1
ATOM 954 N N . ALA A 1 116 ? -22.384 4.405 44.028 1.00 84.12 116 ALA A N 1
ATOM 955 C CA . ALA A 1 116 ? -23.544 3.601 44.417 1.00 84.12 116 ALA A CA 1
ATOM 956 C C . ALA A 1 116 ? -23.313 2.870 45.755 1.00 84.12 116 ALA A C 1
ATOM 958 O O . ALA A 1 116 ? -24.109 3.024 46.687 1.00 84.12 116 ALA A O 1
ATOM 959 N N . THR A 1 117 ? -22.177 2.179 45.903 1.00 81.50 117 THR A N 1
ATOM 960 C CA . THR A 1 117 ? -21.812 1.489 47.158 1.00 81.50 117 THR A CA 1
ATOM 961 C C . THR A 1 117 ? -21.669 2.456 48.341 1.00 81.50 117 THR A C 1
ATOM 963 O O . THR A 1 117 ? -22.146 2.176 49.443 1.00 81.50 117 THR A O 1
ATOM 966 N N . VAL A 1 118 ? -21.068 3.634 48.139 1.00 85.88 118 VAL A N 1
ATOM 967 C CA . VAL A 1 118 ? -20.936 4.654 49.194 1.00 85.88 118 VAL A CA 1
ATOM 968 C C . VAL A 1 118 ? -22.299 5.218 49.596 1.00 85.88 118 VAL A C 1
ATOM 970 O O . VAL A 1 118 ? -22.569 5.344 50.787 1.00 85.88 118 VAL A O 1
ATOM 973 N N . THR A 1 119 ? -23.198 5.495 48.646 1.00 82.75 119 THR A N 1
ATOM 974 C CA . THR A 1 119 ? -24.560 5.942 48.993 1.00 82.75 119 THR A CA 1
ATOM 975 C C . THR A 1 119 ? -25.322 4.895 49.801 1.00 82.75 119 THR A C 1
ATOM 977 O O . THR A 1 119 ? -26.023 5.252 50.746 1.00 82.75 119 THR A O 1
ATOM 980 N N . LEU A 1 120 ? -25.117 3.608 49.503 1.00 77.69 120 LEU A N 1
ATOM 981 C CA . LEU A 1 120 ? -25.726 2.513 50.251 1.00 77.69 120 LEU A CA 1
ATOM 982 C C . LEU A 1 120 ? -25.177 2.409 51.682 1.00 77.69 120 LEU A C 1
ATOM 984 O O . LEU A 1 120 ? -25.941 2.137 52.601 1.00 77.69 120 LEU A O 1
ATOM 988 N N . THR A 1 121 ? -23.884 2.671 51.894 1.00 77.88 121 THR A N 1
ATOM 989 C CA . THR A 1 121 ? -23.281 2.659 53.242 1.00 77.88 121 THR A CA 1
ATOM 990 C C . THR A 1 121 ? -23.579 3.923 54.058 1.00 77.88 121 THR A C 1
ATOM 992 O O . THR A 1 121 ? -23.627 3.851 55.282 1.00 77.88 121 THR A O 1
ATOM 995 N N . GLN A 1 122 ? -23.807 5.070 53.407 1.00 78.44 122 GLN A N 1
ATOM 996 C CA . GLN A 1 122 ? -24.182 6.334 54.062 1.00 78.44 122 GLN A CA 1
ATOM 997 C C . GLN A 1 122 ? -25.667 6.429 54.428 1.00 78.44 122 GLN A C 1
ATOM 999 O O . GLN A 1 122 ? -26.037 7.250 55.271 1.00 78.44 122 GLN A O 1
ATOM 1004 N N . LEU A 1 123 ? -26.522 5.604 53.819 1.00 70.25 123 LEU A N 1
ATOM 1005 C CA . LEU A 1 123 ? -27.892 5.369 54.273 1.00 70.25 123 LEU A CA 1
ATOM 1006 C C . LEU A 1 123 ? -27.850 4.597 55.602 1.00 70.25 123 LEU A C 1
ATOM 1008 O O . LEU A 1 123 ? -28.110 3.399 55.667 1.00 70.25 123 LEU A O 1
ATOM 1012 N N . SER A 1 124 ? -27.491 5.293 56.681 1.00 58.12 124 SER A N 1
ATOM 1013 C CA . SER A 1 124 ? -27.570 4.780 58.046 1.00 58.12 124 SER A CA 1
ATOM 1014 C C . SER A 1 124 ? -29.033 4.479 58.374 1.00 58.12 124 SER A C 1
ATOM 1016 O O . SER A 1 124 ? -29.814 5.388 58.648 1.00 58.12 124 SER A O 1
ATOM 1018 N N . LEU A 1 125 ? -29.404 3.199 58.318 1.00 60.16 125 LEU A N 1
ATOM 1019 C CA . LEU A 1 125 ? -30.751 2.706 58.630 1.00 60.16 125 LEU A CA 1
ATOM 1020 C C . LEU A 1 125 ? -31.108 2.817 60.122 1.00 60.16 125 LEU A C 1
ATOM 1022 O O . LEU A 1 125 ? -32.279 2.698 60.465 1.00 60.16 125 LEU A O 1
ATOM 1026 N N . ASP A 1 126 ? -30.123 3.102 60.977 1.00 55.16 126 ASP A N 1
ATOM 1027 C CA . ASP A 1 126 ? -30.302 3.390 62.398 1.00 55.16 126 ASP A CA 1
ATOM 1028 C C . ASP A 1 126 ? -29.939 4.849 62.683 1.00 55.16 126 ASP A C 1
ATOM 1030 O O . ASP A 1 126 ? -28.781 5.207 62.912 1.00 55.16 126 ASP A O 1
ATOM 1034 N N . LYS A 1 127 ? -30.950 5.716 62.691 1.00 55.88 127 LYS A N 1
ATOM 1035 C CA . LYS A 1 127 ? -30.937 6.864 63.596 1.00 55.88 127 LYS A CA 1
ATOM 1036 C C . LYS A 1 127 ? -31.772 6.469 64.799 1.00 55.88 127 LYS A C 1
ATOM 1038 O O . LYS A 1 127 ? -32.977 6.267 64.664 1.00 55.88 127 LYS A O 1
ATOM 1043 N N . GLU A 1 128 ? -31.123 6.355 65.954 1.00 53.19 128 GLU A N 1
ATOM 1044 C CA . GLU A 1 128 ? -31.785 6.174 67.244 1.00 53.19 128 GLU A CA 1
ATOM 1045 C C . GLU A 1 128 ? -32.862 7.265 67.417 1.00 53.19 128 GLU A C 1
ATOM 1047 O O . GLU A 1 128 ? -32.549 8.412 67.731 1.00 53.19 128 GLU A O 1
ATOM 1052 N N . GLY A 1 129 ? -34.132 6.930 67.149 1.00 56.25 129 GLY A N 1
ATOM 1053 C CA . GLY A 1 129 ? -35.283 7.798 67.428 1.00 56.25 129 GLY A CA 1
ATOM 1054 C C . GLY A 1 129 ? -36.258 8.122 66.285 1.00 56.25 129 GLY A C 1
ATOM 1055 O O . GLY A 1 129 ? -37.261 8.770 66.573 1.00 56.25 129 GLY A O 1
ATOM 1056 N N . GLU A 1 130 ? -36.047 7.689 65.035 1.00 59.22 130 GLU A N 1
ATOM 1057 C CA . GLU A 1 130 ? -37.026 7.903 63.943 1.00 59.22 130 GLU A CA 1
ATOM 1058 C C . GLU A 1 130 ? -37.805 6.627 63.561 1.00 59.22 130 GLU A C 1
ATOM 1060 O O . GLU A 1 130 ? -37.282 5.521 63.708 1.00 59.22 130 GLU A O 1
ATOM 1065 N N . PRO A 1 131 ? -39.070 6.742 63.093 1.00 58.09 131 PRO A N 1
ATOM 1066 C CA . PRO A 1 131 ? -39.870 5.588 62.696 1.00 58.09 131 PRO A CA 1
ATOM 1067 C C . PRO A 1 131 ? -39.156 4.823 61.581 1.00 58.09 131 PRO A C 1
ATOM 1069 O O . PRO A 1 131 ? -38.917 5.354 60.498 1.00 58.09 131 PRO A O 1
ATOM 1072 N N . SER A 1 132 ? -38.824 3.563 61.867 1.00 62.59 132 SER A N 1
ATOM 1073 C CA . SER A 1 132 ? -38.135 2.659 60.951 1.00 62.59 132 SER A CA 1
ATOM 1074 C C . SER A 1 132 ? -38.821 2.671 59.584 1.00 62.59 132 SER A C 1
ATOM 1076 O O . SER A 1 132 ? -40.019 2.376 59.493 1.00 62.59 132 SER A O 1
ATOM 1078 N N . ALA A 1 133 ? -38.079 3.000 58.526 1.00 65.56 133 ALA A N 1
ATOM 1079 C CA . ALA A 1 133 ? -38.581 2.898 57.162 1.00 65.56 133 ALA A CA 1
ATOM 1080 C C . ALA A 1 133 ? -39.151 1.484 56.913 1.00 65.56 133 ALA A C 1
ATOM 1082 O O . ALA A 1 133 ? -38.614 0.504 57.442 1.00 65.56 133 ALA A O 1
ATOM 1083 N N . PRO A 1 134 ? -40.235 1.339 56.127 1.00 76.81 134 PRO A N 1
ATOM 1084 C CA . PRO A 1 134 ? -40.846 0.037 55.897 1.00 76.81 134 PRO A CA 1
ATOM 1085 C C . PRO A 1 134 ? -39.813 -0.937 55.322 1.00 76.81 134 PRO A C 1
ATOM 1087 O O . PRO A 1 134 ? -39.185 -0.658 54.300 1.00 76.81 134 PRO A O 1
ATOM 1090 N N . THR A 1 135 ? -39.660 -2.100 55.960 1.00 77.56 135 THR A N 1
ATOM 1091 C CA . THR A 1 135 ? -38.639 -3.117 55.643 1.00 77.56 135 THR A CA 1
ATOM 1092 C C . THR A 1 135 ? -38.621 -3.505 54.162 1.00 77.56 135 THR A C 1
ATOM 1094 O O . THR A 1 135 ? -37.560 -3.752 53.592 1.00 77.56 135 THR A O 1
ATOM 1097 N N . GLY A 1 136 ? -39.787 -3.499 53.505 1.00 81.44 136 GLY A N 1
ATOM 1098 C CA . GLY A 1 136 ? -39.905 -3.780 52.073 1.00 81.44 136 GLY A CA 1
ATOM 1099 C C . GLY A 1 136 ? -39.213 -2.752 51.169 1.00 81.44 136 GLY A C 1
ATOM 1100 O O . GLY A 1 136 ? -38.693 -3.120 50.123 1.00 81.44 136 GLY A O 1
ATOM 1101 N N . LEU A 1 137 ? -39.154 -1.482 51.574 1.00 81.44 137 LEU A N 1
ATOM 1102 C CA . LEU A 1 137 ? -38.537 -0.400 50.798 1.00 81.44 137 LEU A CA 1
ATOM 1103 C C . LEU A 1 137 ? -37.008 -0.460 50.885 1.00 81.44 137 LEU A C 1
ATOM 1105 O O . LEU A 1 137 ? -36.325 -0.266 49.883 1.00 81.44 137 LEU A O 1
ATOM 1109 N N . ILE A 1 138 ? -36.489 -0.827 52.060 1.00 80.56 138 ILE A N 1
ATOM 1110 C CA . ILE A 1 138 ? -35.065 -1.109 52.283 1.00 80.56 138 ILE A CA 1
ATOM 1111 C C . ILE A 1 138 ? -34.634 -2.318 51.442 1.00 80.56 138 ILE A C 1
ATOM 1113 O O . ILE A 1 138 ? -33.625 -2.260 50.742 1.00 80.56 138 ILE A O 1
ATOM 1117 N N . ALA A 1 139 ? -35.427 -3.396 51.465 1.00 82.31 139 ALA A N 1
ATOM 1118 C CA . ALA A 1 139 ? -35.154 -4.598 50.682 1.00 82.31 139 ALA A CA 1
ATOM 1119 C C . ALA A 1 139 ? -35.192 -4.328 49.168 1.00 82.31 139 ALA A C 1
ATOM 1121 O O . ALA A 1 139 ? -34.313 -4.788 48.442 1.00 82.31 139 ALA A O 1
ATOM 1122 N N . LEU A 1 140 ? -36.174 -3.553 48.691 1.00 86.00 140 LEU A N 1
ATOM 1123 C CA . LEU A 1 140 ? -36.276 -3.169 47.283 1.00 86.00 140 LEU A CA 1
ATOM 1124 C C . LEU A 1 140 ? -35.083 -2.312 46.849 1.00 86.00 140 LEU A C 1
ATOM 1126 O O . LEU A 1 140 ? -34.494 -2.585 45.808 1.00 86.00 140 LEU A O 1
ATOM 1130 N N . TYR A 1 141 ? -34.697 -1.325 47.662 1.00 82.38 141 TYR A N 1
ATOM 1131 C CA . TYR A 1 141 ? -33.534 -0.481 47.396 1.00 82.38 141 TYR A CA 1
ATOM 1132 C C . TYR A 1 141 ? -32.247 -1.313 47.305 1.00 82.38 141 TYR A C 1
ATOM 1134 O O . TYR A 1 141 ? -31.547 -1.246 46.294 1.00 82.38 141 TYR A O 1
ATOM 1142 N N . ALA A 1 142 ? -31.985 -2.176 48.293 1.00 81.81 142 ALA A N 1
ATOM 1143 C CA . ALA A 1 142 ? -30.823 -3.065 48.291 1.00 81.81 142 ALA A CA 1
ATOM 1144 C C . ALA A 1 142 ? -30.798 -3.996 47.065 1.00 81.81 142 ALA A C 1
ATOM 1146 O O . ALA A 1 142 ? -29.752 -4.162 46.437 1.00 81.81 142 ALA A O 1
ATOM 1147 N N . LEU A 1 143 ? -31.951 -4.555 46.679 1.00 88.56 143 LEU A N 1
ATOM 1148 C CA . LEU A 1 143 ? -32.072 -5.395 45.487 1.00 88.56 143 LEU A CA 1
ATOM 1149 C C . LEU A 1 143 ? -31.769 -4.611 44.203 1.00 88.56 143 LEU A C 1
ATOM 1151 O O . LEU A 1 143 ? -31.037 -5.103 43.346 1.00 88.56 143 LEU A O 1
ATOM 1155 N N . THR A 1 144 ? -32.306 -3.395 44.061 1.00 87.31 144 THR A N 1
ATOM 1156 C CA . THR A 1 144 ? -32.045 -2.558 42.882 1.00 87.31 144 THR A CA 1
ATOM 1157 C C . THR A 1 144 ? -30.581 -2.151 42.782 1.00 87.31 144 THR A C 1
ATOM 1159 O O . THR A 1 144 ? -30.017 -2.223 41.693 1.00 87.31 144 THR A O 1
ATOM 1162 N N . THR A 1 145 ? -29.933 -1.810 43.898 1.00 84.88 145 THR A N 1
ATOM 1163 C CA . THR A 1 145 ? -28.505 -1.470 43.912 1.00 84.88 145 THR A CA 1
ATOM 1164 C C . THR A 1 145 ? -27.647 -2.677 43.540 1.00 84.88 145 THR A C 1
ATOM 1166 O O . THR A 1 145 ? -26.790 -2.561 42.668 1.00 84.88 145 THR A O 1
ATOM 1169 N N . ALA A 1 146 ? -27.940 -3.861 44.091 1.00 86.75 146 ALA A N 1
ATOM 1170 C CA . ALA A 1 146 ? -27.242 -5.097 43.733 1.00 86.75 146 ALA A CA 1
ATOM 1171 C C . ALA A 1 146 ? -27.408 -5.458 42.245 1.00 86.75 146 ALA A C 1
ATOM 1173 O O . ALA A 1 146 ? -26.459 -5.907 41.602 1.00 86.75 146 ALA A O 1
ATOM 1174 N N . LEU A 1 147 ? -28.598 -5.237 41.672 1.00 89.94 147 LEU A N 1
ATOM 1175 C CA . LEU A 1 147 ? -28.836 -5.428 40.239 1.00 89.94 147 LEU A CA 1
ATOM 1176 C C . LEU A 1 147 ? -28.043 -4.434 39.386 1.00 89.94 147 LEU A C 1
ATOM 1178 O O . LEU A 1 147 ? -27.435 -4.841 38.397 1.00 89.94 147 LEU A O 1
ATOM 1182 N N . VAL A 1 148 ? -28.026 -3.152 39.759 1.00 86.75 148 VAL A N 1
ATOM 1183 C CA . VAL A 1 148 ? -27.262 -2.118 39.046 1.00 86.75 148 VAL A CA 1
ATOM 1184 C C . VAL A 1 148 ? -25.767 -2.430 39.092 1.00 86.75 148 VAL A C 1
ATOM 1186 O O . VAL A 1 148 ? -25.123 -2.435 38.045 1.00 86.75 148 VAL A O 1
ATOM 1189 N N . GLU A 1 149 ? -25.221 -2.765 40.262 1.00 86.31 149 GLU A N 1
ATOM 1190 C CA . GLU A 1 149 ? -23.816 -3.161 40.410 1.00 86.31 149 GLU A CA 1
ATOM 1191 C C . GLU A 1 149 ? -23.493 -4.429 39.613 1.00 86.31 149 GLU A C 1
ATOM 1193 O O . GLU A 1 149 ? -22.492 -4.468 38.896 1.00 86.31 149 GLU A O 1
ATOM 1198 N N . GLY A 1 150 ? -24.367 -5.439 39.653 1.00 87.38 150 GLY A N 1
ATOM 1199 C CA . GLY A 1 150 ? -24.217 -6.656 38.857 1.00 87.38 150 GLY A CA 1
ATOM 1200 C C . GLY A 1 150 ? -24.164 -6.371 37.353 1.00 87.38 150 GLY A C 1
ATOM 1201 O O . GLY A 1 150 ? -23.277 -6.868 36.656 1.00 87.38 150 GLY A O 1
ATOM 1202 N N . LEU A 1 151 ? -25.061 -5.517 36.849 1.00 86.62 151 LEU A N 1
ATOM 1203 C CA . LEU A 1 151 ? -25.062 -5.087 35.448 1.00 86.62 151 LEU A CA 1
ATOM 1204 C C . LEU A 1 151 ? -23.810 -4.274 35.093 1.00 86.62 151 LEU A C 1
ATOM 1206 O O . LEU A 1 151 ? -23.260 -4.460 34.006 1.00 86.62 151 LEU A O 1
ATOM 1210 N N . MET A 1 152 ? -23.314 -3.428 36.002 1.00 86.69 152 MET A N 1
ATOM 1211 C CA . MET A 1 152 ? -22.065 -2.688 35.796 1.00 86.69 152 MET A CA 1
ATOM 1212 C C . MET A 1 152 ? -20.855 -3.618 35.691 1.00 86.69 152 MET A C 1
ATOM 1214 O O . MET A 1 152 ? -20.054 -3.460 34.770 1.00 86.69 152 MET A O 1
ATOM 1218 N N . VAL A 1 153 ? -20.739 -4.622 36.567 1.00 86.56 153 VAL A N 1
ATOM 1219 C CA . VAL A 1 153 ? -19.647 -5.609 36.511 1.00 86.56 153 VAL A CA 1
ATOM 1220 C C . VAL A 1 153 ? -19.698 -6.396 35.203 1.00 86.56 153 VAL A C 1
ATOM 1222 O O . VAL A 1 153 ? -18.676 -6.538 34.532 1.00 86.56 153 VAL A O 1
ATOM 1225 N N . VAL A 1 154 ? -20.884 -6.855 34.789 1.00 88.00 154 VAL A N 1
ATOM 1226 C CA . VAL A 1 154 ? -21.051 -7.538 33.497 1.00 88.00 154 VAL A CA 1
ATOM 1227 C C . VAL A 1 154 ? -20.640 -6.620 32.343 1.00 88.00 154 VAL A C 1
ATOM 1229 O O . VAL A 1 154 ? -19.893 -7.051 31.465 1.00 88.00 154 VAL A O 1
ATOM 1232 N N . SER A 1 155 ? -21.048 -5.348 32.368 1.00 85.38 155 SER A N 1
ATOM 1233 C CA . SER A 1 155 ? -20.661 -4.352 31.362 1.00 85.38 155 SER A CA 1
ATOM 1234 C C . SER A 1 155 ? -19.150 -4.081 31.334 1.00 85.38 155 SER A C 1
ATOM 1236 O O . SER A 1 155 ? -18.576 -3.872 30.267 1.00 85.38 155 SER A O 1
ATOM 1238 N N . MET A 1 156 ? -18.474 -4.080 32.482 1.00 86.06 156 MET A N 1
ATOM 1239 C CA . MET A 1 156 ? -17.018 -3.923 32.541 1.00 86.06 156 MET A CA 1
ATOM 1240 C C . MET A 1 156 ? -16.293 -5.132 31.958 1.00 86.06 156 MET A C 1
ATOM 1242 O O . MET A 1 156 ? -15.359 -4.976 31.169 1.00 86.06 156 MET A O 1
ATOM 1246 N N . VAL A 1 157 ? -16.730 -6.341 32.317 1.00 87.62 157 VAL A N 1
ATOM 1247 C CA . VAL A 1 157 ? -16.144 -7.582 31.799 1.00 87.62 157 VAL A CA 1
ATOM 1248 C C . VAL A 1 157 ? -16.320 -7.656 30.284 1.00 87.62 157 VAL A C 1
ATOM 1250 O O . VAL A 1 157 ? -15.366 -7.982 29.576 1.00 87.62 157 VAL A O 1
ATOM 1253 N N . THR A 1 158 ? -17.492 -7.294 29.754 1.00 87.25 158 THR A N 1
ATOM 1254 C CA . THR A 1 158 ? -17.702 -7.242 28.300 1.00 87.25 158 THR A CA 1
ATOM 1255 C C . THR A 1 158 ? -16.822 -6.187 27.634 1.00 87.25 158 THR A C 1
ATOM 1257 O O . THR A 1 158 ? -16.225 -6.491 26.603 1.00 87.25 158 THR A O 1
ATOM 1260 N N . CYS A 1 159 ? -16.644 -5.001 28.228 1.00 86.38 159 CYS A N 1
ATOM 1261 C CA . CYS A 1 159 ? -15.710 -3.988 27.717 1.00 86.38 159 CYS A CA 1
ATOM 1262 C C . CYS A 1 159 ? -14.257 -4.496 27.690 1.00 86.38 159 CYS A C 1
ATOM 1264 O O . CYS A 1 159 ? -13.557 -4.296 26.698 1.00 86.38 159 CYS A O 1
ATOM 1266 N N . ALA A 1 160 ? -13.806 -5.206 28.729 1.00 85.75 160 ALA A N 1
ATOM 1267 C CA . ALA A 1 160 ? -12.464 -5.788 28.781 1.00 85.75 160 ALA A CA 1
ATOM 1268 C C . ALA A 1 160 ? -12.262 -6.883 27.716 1.00 85.75 160 ALA A C 1
ATOM 1270 O O . ALA A 1 160 ? -11.228 -6.923 27.043 1.00 85.75 160 ALA A O 1
ATOM 1271 N N . LEU A 1 161 ? -13.265 -7.744 27.512 1.00 89.06 161 LEU A N 1
ATOM 1272 C CA . LEU A 1 161 ? -13.245 -8.752 26.450 1.00 89.06 161 LEU A CA 1
ATOM 1273 C C . LEU A 1 161 ? -13.253 -8.107 25.058 1.00 89.06 161 LEU A C 1
ATOM 1275 O O . LEU A 1 161 ? -12.487 -8.528 24.190 1.00 89.06 161 LEU A O 1
ATOM 1279 N N . LEU A 1 162 ? -14.067 -7.068 24.848 1.00 87.31 162 LEU A N 1
ATOM 1280 C CA . LEU A 1 162 ? -14.097 -6.301 23.601 1.00 87.31 162 LEU A CA 1
ATOM 1281 C C . LEU A 1 162 ? -12.743 -5.656 23.313 1.00 87.31 162 LEU A C 1
ATOM 1283 O O . LEU A 1 162 ? -12.250 -5.771 22.192 1.00 87.31 162 LEU A O 1
ATOM 1287 N N . LEU A 1 163 ? -12.104 -5.059 24.320 1.00 87.62 163 LEU A N 1
ATOM 1288 C CA . LEU A 1 163 ? -10.763 -4.501 24.187 1.00 87.62 163 LEU A CA 1
ATOM 1289 C C . LEU A 1 163 ? -9.744 -5.577 23.780 1.00 87.62 163 LEU A C 1
ATOM 1291 O O . LEU A 1 163 ? -8.970 -5.378 22.844 1.00 87.62 163 LEU A O 1
ATOM 1295 N N . GLY A 1 164 ? -9.778 -6.749 24.420 1.00 87.00 164 GLY A N 1
ATOM 1296 C CA . GLY A 1 164 ? -8.917 -7.877 24.054 1.00 87.00 164 GLY A CA 1
ATOM 1297 C C . GLY A 1 164 ? -9.130 -8.351 22.611 1.00 87.00 164 GLY A C 1
ATOM 1298 O O . GLY A 1 164 ? -8.165 -8.623 21.892 1.00 87.00 164 GLY A O 1
ATOM 1299 N N . ILE A 1 165 ? -10.387 -8.403 22.160 1.00 87.31 165 ILE A N 1
ATOM 1300 C CA . ILE A 1 165 ? -10.748 -8.751 20.781 1.00 87.31 165 ILE A CA 1
ATOM 1301 C C . ILE A 1 165 ? -10.221 -7.695 19.800 1.00 87.31 165 ILE A C 1
ATOM 1303 O O . ILE A 1 165 ? -9.575 -8.063 18.820 1.00 87.31 165 ILE A O 1
ATOM 1307 N N . ILE A 1 166 ? -10.437 -6.405 20.076 1.00 86.62 166 ILE A N 1
ATOM 1308 C CA . ILE A 1 166 ? -9.977 -5.285 19.239 1.00 86.62 166 ILE A CA 1
ATOM 1309 C C . ILE A 1 166 ? -8.456 -5.317 19.075 1.00 86.62 166 ILE A C 1
ATOM 1311 O O . ILE A 1 166 ? -7.961 -5.256 17.951 1.00 86.62 166 ILE A O 1
ATOM 1315 N N . LEU A 1 167 ? -7.708 -5.508 20.165 1.00 83.62 167 LEU A N 1
ATOM 1316 C CA . LEU A 1 167 ? -6.245 -5.581 20.124 1.00 83.62 167 LEU A CA 1
ATOM 1317 C C . LEU A 1 167 ? -5.740 -6.808 19.354 1.00 83.62 167 LEU A C 1
ATOM 1319 O O . LEU A 1 167 ? -4.761 -6.720 18.608 1.00 83.62 167 LEU A O 1
ATOM 1323 N N . LYS A 1 168 ? -6.399 -7.963 19.509 1.00 86.00 168 LYS A N 1
ATOM 1324 C CA . LYS A 1 168 ? -6.050 -9.185 18.768 1.00 86.00 168 LYS A CA 1
ATOM 1325 C C . LYS A 1 168 ? -6.287 -9.013 17.268 1.00 86.00 168 LYS A C 1
ATOM 1327 O O . LYS A 1 168 ? -5.457 -9.408 16.452 1.00 86.00 168 LYS A O 1
ATOM 1332 N N . ILE A 1 169 ? -7.415 -8.413 16.912 1.00 80.25 169 ILE A N 1
ATOM 1333 C CA . ILE A 1 169 ? -7.815 -8.188 15.527 1.00 80.25 169 ILE A CA 1
ATOM 1334 C C . ILE A 1 169 ? -6.941 -7.117 14.866 1.00 80.25 169 ILE A C 1
ATOM 1336 O O . ILE A 1 169 ? -6.487 -7.335 13.746 1.00 80.25 169 ILE A O 1
ATOM 1340 N N . GLY A 1 170 ? -6.608 -6.032 15.574 1.00 76.75 170 GLY A N 1
ATOM 1341 C CA . GLY A 1 170 ? -5.704 -4.987 15.082 1.00 76.75 170 GLY A CA 1
ATOM 1342 C C . GLY A 1 170 ? -4.353 -5.535 14.612 1.00 76.75 170 GLY A C 1
ATOM 1343 O O . GLY A 1 170 ? -3.852 -5.131 13.569 1.00 76.75 170 GLY A O 1
ATOM 1344 N N . LYS A 1 171 ? -3.806 -6.542 15.309 1.00 77.00 171 LYS A N 1
ATOM 1345 C CA . LYS A 1 171 ? -2.573 -7.238 14.892 1.00 77.00 171 LYS A CA 1
ATOM 1346 C C . LYS A 1 171 ? -2.737 -8.097 13.636 1.00 77.00 171 LYS A C 1
ATOM 1348 O O . LYS A 1 171 ? -1.757 -8.376 12.961 1.00 77.00 171 LYS A O 1
ATOM 1353 N N . THR A 1 172 ? -3.954 -8.549 13.344 1.00 76.19 172 THR A N 1
ATOM 1354 C CA . THR A 1 172 ? -4.228 -9.491 12.249 1.00 76.19 172 THR A CA 1
ATOM 1355 C C . THR A 1 172 ? -4.380 -8.781 10.897 1.00 76.19 172 THR A C 1
ATOM 1357 O O . THR A 1 172 ? -4.160 -9.407 9.867 1.00 76.19 172 THR A O 1
ATOM 1360 N N . PHE A 1 173 ? -4.709 -7.482 10.885 1.00 69.19 173 PHE A N 1
ATOM 1361 C CA . PHE A 1 173 ? -4.871 -6.689 9.654 1.00 69.19 173 PHE A CA 1
ATOM 1362 C C . PHE A 1 173 ? -3.553 -6.261 8.991 1.00 69.19 173 PHE A C 1
ATOM 1364 O O . PHE A 1 173 ? -3.561 -5.742 7.879 1.00 69.19 173 PHE A O 1
ATOM 1371 N N . VAL A 1 174 ? -2.415 -6.479 9.651 1.00 68.50 174 VAL A N 1
ATOM 1372 C CA . VAL A 1 174 ? -1.084 -6.174 9.110 1.00 68.50 174 VAL A CA 1
ATOM 1373 C C . VAL A 1 174 ? -0.447 -7.477 8.633 1.00 68.50 174 VAL A C 1
ATOM 1375 O O . VAL A 1 174 ? 0.476 -8.000 9.251 1.00 68.50 174 VAL A O 1
ATOM 1378 N N . SER A 1 175 ? -0.998 -8.064 7.571 1.00 80.19 175 SER A N 1
ATOM 1379 C CA . SER A 1 175 ? -0.401 -9.237 6.927 1.00 80.19 175 SER A CA 1
ATOM 1380 C C . SER A 1 175 ? 0.210 -8.847 5.587 1.00 80.19 175 SER A C 1
ATOM 1382 O O . SER A 1 175 ? -0.472 -8.269 4.745 1.00 80.19 175 SER A O 1
ATOM 1384 N N . GLU A 1 176 ? 1.467 -9.235 5.357 1.00 83.25 176 GLU A N 1
ATOM 1385 C CA . GLU A 1 176 ? 2.171 -9.022 4.080 1.00 83.25 176 GLU A CA 1
ATOM 1386 C C . GLU A 1 176 ? 1.396 -9.595 2.885 1.00 83.25 176 GLU A C 1
ATOM 1388 O O . GLU A 1 176 ? 1.417 -9.044 1.787 1.00 83.25 176 GLU A O 1
ATOM 1393 N N . ARG A 1 177 ? 0.652 -10.687 3.098 1.00 86.50 177 ARG A N 1
ATOM 1394 C CA . ARG A 1 177 ? -0.170 -11.301 2.052 1.00 86.50 177 ARG A CA 1
ATOM 1395 C C . ARG A 1 177 ? -1.326 -10.401 1.615 1.00 86.50 177 ARG A C 1
ATOM 1397 O O . ARG A 1 177 ? -1.656 -10.362 0.437 1.00 86.50 177 ARG A O 1
ATOM 1404 N N . GLU A 1 178 ? -1.936 -9.677 2.550 1.00 85.12 178 GLU A N 1
ATOM 1405 C CA . GLU A 1 178 ? -3.035 -8.756 2.236 1.00 85.12 178 GLU A CA 1
ATOM 1406 C C . GLU A 1 178 ? -2.534 -7.503 1.531 1.00 85.12 178 GLU A C 1
ATOM 1408 O O . GLU A 1 178 ? -3.198 -7.011 0.620 1.00 85.12 178 GLU A O 1
ATOM 1413 N N . GLU A 1 179 ? -1.342 -7.035 1.904 1.00 88.75 179 GLU A N 1
ATOM 1414 C CA . GLU A 1 179 ? -0.653 -5.970 1.184 1.00 88.75 179 GLU A CA 1
ATOM 1415 C C . GLU A 1 179 ? -0.401 -6.380 -0.273 1.00 88.75 179 GLU A C 1
ATOM 1417 O O . GLU A 1 179 ? -0.747 -5.634 -1.187 1.00 88.75 179 GLU A O 1
ATOM 1422 N N . GLN A 1 180 ? 0.119 -7.590 -0.513 1.00 89.69 180 GLN A N 1
ATOM 1423 C CA . GLN A 1 180 ? 0.344 -8.117 -1.865 1.00 89.69 180 GLN A CA 1
ATOM 1424 C C . GLN A 1 180 ? -0.952 -8.219 -2.680 1.00 89.69 180 GLN A C 1
ATOM 1426 O O . GLN A 1 180 ? -0.994 -7.753 -3.821 1.00 89.69 180 GLN A O 1
ATOM 1431 N N . ASP A 1 181 ? -2.017 -8.778 -2.098 1.00 91.06 181 ASP A N 1
ATOM 1432 C CA . ASP A 1 181 ? -3.320 -8.897 -2.761 1.00 91.06 181 ASP A CA 1
ATOM 1433 C C . ASP A 1 181 ? -3.910 -7.513 -3.101 1.00 91.06 181 ASP A C 1
ATOM 1435 O O . ASP A 1 181 ? -4.480 -7.318 -4.180 1.00 91.06 181 ASP A O 1
ATOM 1439 N N . PHE A 1 182 ? -3.752 -6.532 -2.205 1.00 91.31 182 PHE A N 1
ATOM 1440 C CA . PHE A 1 182 ? -4.187 -5.154 -2.427 1.00 91.31 182 PHE A CA 1
ATOM 1441 C C . PHE A 1 182 ? -3.368 -4.462 -3.522 1.00 91.31 182 PHE A C 1
ATOM 1443 O O . PHE A 1 182 ? -3.948 -3.866 -4.431 1.00 91.31 182 PHE A O 1
ATOM 1450 N N . MET A 1 183 ? -2.039 -4.579 -3.489 1.00 91.69 183 MET A N 1
ATOM 1451 C CA . MET A 1 183 ? -1.163 -4.029 -4.528 1.00 91.69 183 MET A CA 1
ATOM 1452 C C . MET A 1 183 ? -1.491 -4.629 -5.900 1.00 91.69 183 MET A C 1
ATOM 1454 O O . MET A 1 183 ? -1.645 -3.889 -6.871 1.00 91.69 183 MET A O 1
ATOM 1458 N N . ALA A 1 184 ? -1.709 -5.945 -5.984 1.00 91.75 184 ALA A N 1
ATOM 1459 C CA . ALA A 1 184 ? -2.122 -6.604 -7.222 1.00 91.75 184 ALA A CA 1
ATOM 1460 C C . ALA A 1 184 ? -3.474 -6.079 -7.743 1.00 91.75 184 ALA A C 1
ATOM 1462 O O . ALA A 1 184 ? -3.638 -5.864 -8.948 1.00 91.75 184 ALA A O 1
ATOM 1463 N N . ALA A 1 185 ? -4.437 -5.823 -6.851 1.00 92.38 185 ALA A N 1
ATOM 1464 C CA . ALA A 1 185 ? -5.715 -5.217 -7.218 1.00 92.38 185 ALA A CA 1
ATOM 1465 C C . ALA A 1 185 ? -5.554 -3.773 -7.725 1.00 92.38 185 ALA A C 1
ATOM 1467 O O . ALA A 1 185 ? -6.192 -3.410 -8.712 1.00 92.38 185 ALA A O 1
ATOM 1468 N N . CYS A 1 186 ? -4.685 -2.971 -7.102 1.00 92.00 186 CYS A N 1
ATOM 1469 C CA . CYS A 1 186 ? -4.358 -1.610 -7.539 1.00 92.00 186 CYS A CA 1
ATOM 1470 C C . CYS A 1 186 ? -3.708 -1.589 -8.925 1.00 92.00 186 CYS A C 1
ATOM 1472 O O . CYS A 1 186 ? -4.130 -0.819 -9.782 1.00 92.00 186 CYS A O 1
ATOM 1474 N N . LEU A 1 187 ? -2.738 -2.467 -9.183 1.00 91.56 187 LEU A N 1
ATOM 1475 C CA . LEU A 1 187 ? -2.099 -2.566 -10.499 1.00 91.56 187 LEU A CA 1
ATOM 1476 C C . LEU A 1 187 ? -3.099 -2.982 -11.578 1.00 91.56 187 LEU A C 1
ATOM 1478 O O . LEU A 1 187 ? -3.154 -2.383 -12.652 1.00 91.56 187 LEU A O 1
ATOM 1482 N N . ARG A 1 188 ? -3.945 -3.973 -11.274 1.00 93.56 188 ARG A N 1
ATOM 1483 C CA . ARG A 1 188 ? -5.024 -4.389 -12.175 1.00 93.56 188 ARG A CA 1
ATOM 1484 C C . ARG A 1 188 ? -6.013 -3.252 -12.430 1.00 93.56 188 ARG A C 1
ATOM 1486 O O . ARG A 1 188 ? -6.489 -3.116 -13.553 1.00 93.56 188 ARG A O 1
ATOM 1493 N N . PHE A 1 189 ? -6.314 -2.450 -11.412 1.00 92.88 189 PHE A N 1
ATOM 1494 C CA . PHE A 1 189 ? -7.156 -1.268 -11.549 1.00 92.88 189 PHE A CA 1
ATOM 1495 C C . PHE A 1 189 ? -6.514 -0.233 -12.472 1.00 92.88 189 PHE A C 1
ATOM 1497 O O . PHE A 1 189 ? -7.176 0.201 -13.402 1.00 92.88 189 PHE A O 1
ATOM 1504 N N . CYS A 1 190 ? -5.229 0.096 -12.304 1.00 90.12 190 CYS A N 1
ATOM 1505 C CA . CYS A 1 190 ? -4.530 1.014 -13.210 1.00 90.12 190 CYS A CA 1
ATOM 1506 C C . CYS A 1 190 ? -4.545 0.524 -14.667 1.00 90.12 190 CYS A C 1
ATOM 1508 O O . CYS A 1 190 ? -4.730 1.325 -15.578 1.00 90.12 190 CYS A O 1
ATOM 1510 N N . ALA A 1 191 ? -4.401 -0.787 -14.890 1.00 90.38 191 ALA A N 1
ATOM 1511 C CA . ALA A 1 191 ? -4.413 -1.373 -16.230 1.00 90.38 191 ALA A CA 1
ATOM 1512 C C . ALA A 1 191 ? -5.805 -1.392 -16.892 1.00 90.38 191 ALA A C 1
ATOM 1514 O O . ALA A 1 191 ? -5.903 -1.341 -18.116 1.00 90.38 191 ALA A O 1
ATOM 1515 N N . LEU A 1 192 ? -6.876 -1.500 -16.101 1.00 93.81 192 LEU A N 1
ATOM 1516 C CA . LEU A 1 192 ? -8.254 -1.658 -16.588 1.00 93.81 192 LEU A CA 1
ATOM 1517 C C . LEU A 1 192 ? -9.141 -0.438 -16.314 1.00 93.81 192 LEU A C 1
ATOM 1519 O O . LEU A 1 192 ? -10.350 -0.523 -16.519 1.00 93.81 192 LEU A O 1
ATOM 1523 N N . TYR A 1 193 ? -8.565 0.665 -15.835 1.00 92.19 193 TYR A N 1
ATOM 1524 C CA . TYR A 1 193 ? -9.309 1.816 -15.340 1.00 92.19 193 TYR A CA 1
ATOM 1525 C C . TYR A 1 193 ? -10.235 2.401 -16.406 1.00 92.19 193 TYR A C 1
ATOM 1527 O O . TYR A 1 193 ? -9.785 2.840 -17.469 1.00 92.19 193 TYR A O 1
ATOM 1535 N N . GLN A 1 194 ? -11.527 2.481 -16.088 1.00 93.25 194 GLN A N 1
ATOM 1536 C CA . GLN A 1 194 ? -12.500 3.238 -16.862 1.00 93.25 194 GLN A CA 1
ATOM 1537 C C . GLN A 1 194 ? -13.016 4.433 -16.063 1.00 93.25 194 GLN A C 1
ATOM 1539 O O . GLN A 1 194 ? -13.073 4.450 -14.831 1.00 93.25 194 GLN A O 1
ATOM 1544 N N . ARG A 1 195 ? -13.414 5.482 -16.785 1.00 90.88 195 ARG A N 1
ATOM 1545 C CA . ARG A 1 195 ? -13.937 6.701 -16.169 1.00 90.88 195 ARG A CA 1
ATOM 1546 C C . ARG A 1 195 ? -15.243 6.388 -15.434 1.00 90.88 195 ARG A C 1
ATOM 1548 O O . ARG A 1 195 ? -16.251 6.098 -16.065 1.00 90.88 195 ARG A O 1
ATOM 1555 N N . GLY A 1 196 ? -15.218 6.509 -14.110 1.00 89.19 196 GLY A N 1
ATOM 1556 C CA . GLY A 1 196 ? -16.344 6.176 -13.230 1.00 89.19 196 GLY A CA 1
ATOM 1557 C C . GLY A 1 196 ? -16.062 4.995 -12.302 1.00 89.19 196 GLY A C 1
ATOM 1558 O O . GLY A 1 196 ? -16.768 4.837 -11.304 1.00 89.19 196 GLY A O 1
ATOM 1559 N N . ASP A 1 197 ? -15.002 4.228 -12.567 1.00 89.62 197 ASP A N 1
ATOM 1560 C CA . ASP A 1 197 ? -14.582 3.150 -11.682 1.00 89.62 197 ASP A CA 1
ATOM 1561 C C . ASP A 1 197 ? -14.016 3.706 -10.374 1.00 89.62 197 ASP A C 1
ATOM 1563 O O . ASP A 1 197 ? -13.342 4.743 -10.331 1.00 89.62 197 ASP A O 1
ATOM 1567 N N . ARG A 1 198 ? -14.297 2.997 -9.280 1.00 86.06 198 ARG A N 1
ATOM 1568 C CA . ARG A 1 198 ? -13.808 3.343 -7.943 1.00 86.06 198 ARG A CA 1
ATOM 1569 C C . ARG A 1 198 ? -12.517 2.591 -7.641 1.00 86.06 198 ARG A C 1
ATOM 1571 O O . ARG A 1 198 ? -12.423 1.416 -7.998 1.00 86.06 198 ARG A O 1
ATOM 1578 N N . PRO A 1 199 ? -11.559 3.227 -6.945 1.00 85.50 199 PRO A N 1
ATOM 1579 C CA . PRO A 1 199 ? -10.325 2.560 -6.568 1.00 85.50 199 PRO A CA 1
ATOM 1580 C C . PRO A 1 199 ? -10.622 1.338 -5.688 1.00 85.50 199 PRO A C 1
ATOM 1582 O O . PRO A 1 199 ? -11.585 1.357 -4.908 1.00 85.50 199 PRO A O 1
ATOM 1585 N N . PRO A 1 200 ? -9.805 0.278 -5.793 1.00 87.06 200 PRO A N 1
ATOM 1586 C CA . PRO A 1 200 ? -9.962 -0.900 -4.959 1.00 87.06 200 PRO A CA 1
ATOM 1587 C C . PRO A 1 200 ? -9.813 -0.524 -3.483 1.00 87.06 200 PRO A C 1
ATOM 1589 O O . PRO A 1 200 ? -8.985 0.306 -3.108 1.00 87.06 200 PRO A O 1
ATOM 1592 N N . GLN A 1 201 ? -10.626 -1.155 -2.640 1.00 84.75 201 GLN A N 1
ATOM 1593 C CA . GLN A 1 201 ? -10.558 -1.015 -1.189 1.00 84.75 201 GLN A CA 1
ATOM 1594 C C . GLN A 1 201 ? -10.048 -2.317 -0.561 1.00 84.75 201 GLN A C 1
ATOM 1596 O O . GLN A 1 201 ? -10.349 -3.404 -1.072 1.00 84.75 201 GLN A O 1
ATOM 1601 N N . PRO A 1 202 ? -9.293 -2.239 0.547 1.00 82.38 202 PRO A N 1
ATOM 1602 C CA . PRO A 1 202 ? -8.858 -3.428 1.264 1.00 82.38 202 PRO A CA 1
ATOM 1603 C C . PRO A 1 202 ? -10.071 -4.208 1.789 1.00 82.38 202 PRO A C 1
ATOM 1605 O O . PRO A 1 202 ? -10.974 -3.647 2.405 1.00 82.38 202 PRO A O 1
ATOM 1608 N N . ARG A 1 203 ? -10.095 -5.526 1.549 1.00 75.50 203 ARG A N 1
ATOM 1609 C CA . ARG A 1 203 ? -11.241 -6.389 1.910 1.00 75.50 203 ARG A CA 1
ATOM 1610 C C . ARG A 1 203 ? -11.398 -6.570 3.419 1.00 75.50 203 ARG A C 1
ATOM 1612 O O . ARG A 1 203 ? -12.499 -6.842 3.887 1.00 75.50 203 ARG A O 1
ATOM 1619 N N . LYS A 1 204 ? -10.298 -6.471 4.165 1.00 75.06 204 LYS A N 1
ATOM 1620 C CA . LYS A 1 204 ? -10.266 -6.617 5.620 1.00 75.06 204 LYS A CA 1
ATOM 1621 C C . LYS A 1 204 ? -9.903 -5.277 6.249 1.00 75.06 204 LYS A C 1
ATOM 1623 O O . LYS A 1 204 ? -8.744 -5.008 6.532 1.00 75.06 204 LYS A O 1
ATOM 1628 N N . SER A 1 205 ? -10.902 -4.423 6.427 1.00 77.25 205 SER A N 1
ATOM 1629 C CA . SER A 1 205 ? -10.780 -3.221 7.252 1.00 77.25 205 SER A CA 1
ATOM 1630 C C . SER A 1 205 ? -11.434 -3.447 8.612 1.00 77.25 205 SER A C 1
ATOM 1632 O O . SER A 1 205 ? -12.301 -4.316 8.764 1.00 77.25 205 SER A O 1
ATOM 1634 N N . PHE A 1 206 ? -11.030 -2.650 9.603 1.00 75.62 206 PHE A N 1
ATOM 1635 C CA . PHE A 1 206 ? -11.658 -2.665 10.922 1.00 75.62 206 PHE A CA 1
ATOM 1636 C C . PHE A 1 206 ? -13.166 -2.380 10.814 1.00 75.62 206 PHE A C 1
ATOM 1638 O O . PHE A 1 206 ? -13.978 -3.118 11.371 1.00 75.62 206 PHE A O 1
ATOM 1645 N N . GLU A 1 207 ? -13.546 -1.384 10.010 1.00 76.62 207 GLU A N 1
ATOM 1646 C CA . GLU A 1 207 ? -14.944 -1.031 9.724 1.00 76.62 207 GLU A CA 1
ATOM 1647 C C . GLU A 1 207 ? -15.726 -2.205 9.110 1.00 76.62 207 GLU A C 1
ATOM 1649 O O . GLU A 1 207 ? -16.797 -2.557 9.603 1.00 76.62 207 GLU A O 1
ATOM 1654 N N . ALA A 1 208 ? -15.181 -2.864 8.079 1.00 77.75 208 ALA A N 1
ATOM 1655 C CA . ALA A 1 208 ? -15.853 -3.979 7.408 1.00 77.75 208 ALA A CA 1
ATOM 1656 C C . ALA A 1 208 ? -16.014 -5.203 8.323 1.00 77.75 208 ALA A C 1
ATOM 1658 O O . ALA A 1 208 ? -17.034 -5.894 8.263 1.00 77.75 208 ALA A O 1
ATOM 1659 N N . PHE A 1 209 ? -15.028 -5.466 9.189 1.00 80.00 209 PHE A N 1
ATOM 1660 C CA . PHE A 1 209 ? -15.112 -6.540 10.177 1.00 80.00 209 PHE A CA 1
ATOM 1661 C C . PHE A 1 209 ? -16.290 -6.332 11.135 1.00 80.00 209 PHE A C 1
ATOM 1663 O O . PHE A 1 209 ? -17.059 -7.266 11.381 1.00 80.00 209 PHE A O 1
ATOM 1670 N N . TRP A 1 210 ? -16.443 -5.115 11.662 1.00 75.69 210 TRP A N 1
ATOM 1671 C CA . TRP A 1 210 ? -17.528 -4.804 12.587 1.00 75.69 210 TRP A CA 1
ATOM 1672 C C . TRP A 1 210 ? -18.876 -4.703 11.888 1.00 75.69 210 TRP A C 1
ATOM 1674 O O . TRP A 1 210 ? -19.834 -5.262 12.410 1.00 75.69 210 TRP A O 1
ATOM 1684 N N . ALA A 1 211 ? -18.950 -4.121 10.688 1.00 78.19 211 ALA A N 1
ATOM 1685 C CA . ALA A 1 211 ? -20.180 -4.083 9.895 1.00 78.19 211 ALA A CA 1
ATOM 1686 C C . ALA A 1 211 ? -20.748 -5.496 9.668 1.00 78.19 211 ALA A C 1
ATOM 1688 O O . ALA A 1 211 ? -21.884 -5.783 10.040 1.00 78.19 211 ALA A O 1
ATOM 1689 N N . ALA A 1 212 ? -19.912 -6.434 9.205 1.00 77.12 212 ALA A N 1
ATOM 1690 C CA . ALA A 1 212 ? -20.323 -7.820 8.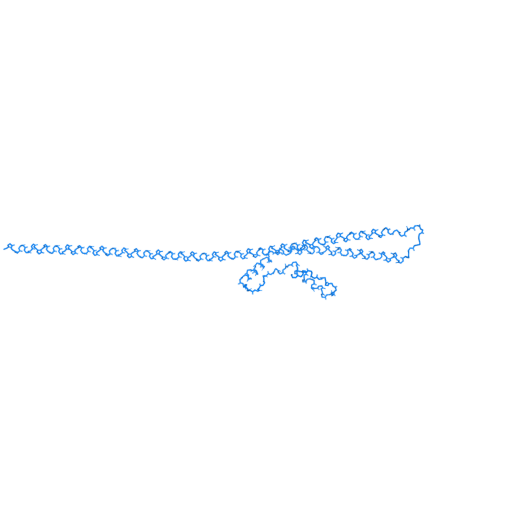968 1.00 77.12 212 ALA A CA 1
ATOM 1691 C C . ALA A 1 212 ? -20.751 -8.572 10.242 1.00 77.12 212 ALA A C 1
ATOM 1693 O O . ALA A 1 212 ? -21.444 -9.593 10.173 1.00 77.12 212 ALA A O 1
ATOM 1694 N N . ARG A 1 213 ? -20.289 -8.123 11.413 1.00 71.75 213 ARG A N 1
ATOM 1695 C CA . ARG A 1 213 ? -20.619 -8.734 12.700 1.00 71.75 213 ARG A CA 1
ATOM 1696 C C . ARG A 1 213 ? -21.877 -8.109 13.302 1.00 71.75 213 ARG A C 1
ATOM 1698 O O . ARG A 1 213 ? -22.701 -8.858 13.815 1.00 71.75 213 ARG A O 1
ATOM 1705 N N . CYS A 1 214 ? -22.063 -6.798 13.159 1.00 66.31 214 CYS A N 1
ATOM 1706 C CA . CYS A 1 214 ? -23.298 -6.091 13.498 1.00 66.31 214 CYS A CA 1
ATOM 1707 C C . CYS A 1 214 ? -24.486 -6.614 12.682 1.00 66.31 214 CYS A C 1
ATOM 1709 O O . CYS A 1 214 ? -25.528 -6.905 13.266 1.00 66.31 214 CYS A O 1
ATOM 1711 N N . ASP A 1 215 ? -24.305 -6.863 11.382 1.00 62.22 215 ASP A N 1
ATOM 1712 C CA . ASP A 1 215 ? -25.361 -7.426 10.531 1.00 62.22 215 ASP A CA 1
ATOM 1713 C C . ASP A 1 215 ? -25.836 -8.799 11.025 1.00 62.22 215 ASP A C 1
ATOM 1715 O O . ASP A 1 215 ? -27.024 -9.102 10.976 1.00 62.22 215 ASP A O 1
ATOM 1719 N N . ARG A 1 216 ? -24.941 -9.630 11.580 1.00 55.66 216 ARG A N 1
ATOM 1720 C CA . ARG A 1 216 ? -25.333 -10.927 12.164 1.00 55.66 216 ARG A CA 1
ATOM 1721 C C . ARG A 1 216 ? -26.104 -10.798 13.471 1.00 55.66 216 ARG A C 1
ATOM 1723 O O . ARG A 1 216 ? -26.913 -11.672 13.761 1.00 55.66 216 ARG A O 1
ATOM 1730 N N . PHE A 1 217 ? -25.845 -9.759 14.260 1.00 48.31 217 PHE A N 1
ATOM 1731 C CA . PHE A 1 217 ? -26.558 -9.531 15.518 1.00 48.31 217 PHE A CA 1
ATOM 1732 C C . PHE A 1 217 ? -27.915 -8.844 15.299 1.00 48.31 217 PHE A C 1
ATOM 1734 O O . PHE A 1 217 ? -28.842 -9.085 16.071 1.00 48.31 217 PHE A O 1
ATOM 1741 N N . SER A 1 218 ? -28.071 -8.072 14.217 1.00 43.47 218 SER A N 1
ATOM 1742 C CA . SER A 1 218 ? -29.335 -7.407 13.878 1.00 43.47 218 SER A CA 1
ATOM 1743 C C . SER A 1 218 ? -30.463 -8.381 13.516 1.00 43.47 218 SER A C 1
ATOM 1745 O O . SER A 1 218 ? -31.614 -8.075 13.790 1.00 43.47 218 SER A O 1
ATOM 1747 N N . TYR A 1 219 ? -30.168 -9.579 12.995 1.00 41.41 219 TYR A N 1
ATOM 1748 C CA . TYR A 1 219 ? -31.200 -10.595 12.719 1.00 41.41 219 TYR A CA 1
ATOM 1749 C C . TYR A 1 219 ? -31.776 -11.278 13.972 1.00 41.41 219 TYR A C 1
ATOM 1751 O O . TYR A 1 219 ? -32.686 -12.094 13.840 1.00 41.41 219 TYR A O 1
ATOM 1759 N N . GLN A 1 220 ? -31.273 -10.975 15.178 1.00 38.47 220 GLN A N 1
ATOM 1760 C CA . GLN A 1 220 ? -31.752 -11.613 16.410 1.00 38.47 220 GLN A CA 1
ATOM 1761 C C . GLN A 1 220 ? -32.390 -10.644 17.417 1.00 38.47 220 GLN A C 1
ATOM 1763 O O . GLN A 1 220 ? -33.149 -11.101 18.264 1.00 38.47 220 GLN A O 1
ATOM 1768 N N . HIS A 1 221 ? -32.165 -9.329 17.310 1.00 37.94 221 HIS A N 1
ATOM 1769 C CA . HIS A 1 221 ? -32.871 -8.320 18.108 1.00 37.94 221 HIS A CA 1
ATOM 1770 C C . HIS A 1 221 ? -32.962 -6.974 17.359 1.00 37.94 221 HIS A C 1
ATOM 1772 O O . HIS A 1 221 ? -32.057 -6.144 17.433 1.00 37.94 221 HIS A O 1
ATOM 1778 N N . ASP A 1 222 ? -34.098 -6.738 16.697 1.00 37.19 222 ASP A N 1
ATOM 1779 C CA . ASP A 1 222 ? -34.506 -5.473 16.055 1.00 37.19 222 ASP A CA 1
ATOM 1780 C C . ASP A 1 222 ? -34.781 -4.331 17.066 1.00 37.19 222 ASP A C 1
ATOM 1782 O O . ASP A 1 222 ? -35.862 -3.748 17.074 1.00 37.19 222 ASP A O 1
ATOM 1786 N N . CYS A 1 223 ? -33.847 -3.978 17.962 1.00 34.78 223 CYS A N 1
ATOM 1787 C CA . CYS A 1 223 ? -34.121 -2.878 18.908 1.00 34.78 223 CYS A CA 1
ATOM 1788 C C . CYS A 1 223 ? -32.991 -1.883 19.204 1.00 34.78 223 CYS A C 1
ATOM 1790 O O . CYS A 1 223 ? -33.241 -0.900 19.898 1.00 34.78 223 CYS A O 1
ATOM 1792 N N . CYS A 1 224 ? -31.780 -2.034 18.663 1.00 37.41 224 CYS A N 1
ATOM 1793 C CA . CYS A 1 224 ? -30.746 -0.998 18.813 1.00 37.41 224 CYS A CA 1
ATOM 1794 C C . CYS A 1 224 ? -30.045 -0.707 17.488 1.00 37.41 224 CYS A C 1
ATOM 1796 O O . CYS A 1 224 ? -28.863 -0.985 17.303 1.00 37.41 224 CYS A O 1
ATOM 1798 N N . ARG A 1 225 ? -30.791 -0.081 16.575 1.00 38.25 225 ARG A N 1
ATOM 1799 C CA . ARG A 1 225 ? -30.222 0.727 15.498 1.00 38.25 225 ARG A CA 1
ATOM 1800 C C . ARG A 1 225 ? -29.664 2.002 16.140 1.00 38.25 225 ARG A C 1
ATOM 1802 O O . ARG A 1 225 ? -30.342 3.017 16.197 1.00 38.25 225 ARG A O 1
ATOM 1809 N N . VAL A 1 226 ? -28.468 1.916 16.727 1.00 38.97 226 VAL A N 1
ATOM 1810 C CA . VAL A 1 226 ? -27.685 3.120 17.026 1.00 38.97 226 VAL A CA 1
ATOM 1811 C C . VAL A 1 226 ? -27.138 3.566 15.687 1.00 38.97 226 VAL A C 1
ATOM 1813 O O . VAL A 1 226 ? -26.290 2.898 15.096 1.00 38.97 226 VAL A O 1
ATOM 1816 N N . ASP A 1 227 ? -27.750 4.630 15.188 1.00 36.22 227 ASP A N 1
ATOM 1817 C CA . ASP A 1 227 ? -27.472 5.251 13.912 1.00 36.22 227 ASP A CA 1
ATOM 1818 C C . ASP A 1 227 ? -25.973 5.311 13.628 1.00 36.22 227 ASP A C 1
ATOM 1820 O O . ASP A 1 227 ? -25.169 5.813 14.418 1.00 36.22 227 ASP A O 1
ATOM 1824 N N . CYS A 1 228 ? -25.617 4.779 12.460 1.00 33.88 228 CYS A N 1
ATOM 1825 C CA . CYS A 1 228 ? -24.348 5.022 11.811 1.00 33.88 228 CYS A CA 1
ATOM 1826 C C . CYS A 1 228 ? -24.170 6.537 11.672 1.00 33.88 228 CYS A C 1
ATOM 1828 O O . CYS A 1 228 ? -24.707 7.175 10.769 1.00 33.88 228 CYS A O 1
ATOM 1830 N N . PHE A 1 229 ? -23.426 7.112 12.607 1.00 39.09 229 PHE A N 1
ATOM 1831 C CA . PHE A 1 229 ? -22.972 8.486 12.574 1.00 39.09 229 PHE A CA 1
ATOM 1832 C C . PHE A 1 229 ? -21.930 8.601 11.458 1.00 39.09 229 PHE A C 1
ATOM 1834 O O . PHE A 1 229 ? -20.776 8.283 11.693 1.00 39.09 229 PHE A O 1
ATOM 1841 N N . TYR A 1 230 ? -22.357 8.946 10.241 1.00 30.83 230 TYR A N 1
ATOM 1842 C CA . TYR A 1 230 ? -21.634 9.778 9.267 1.00 30.83 230 TYR A CA 1
ATOM 1843 C C . TYR A 1 230 ? -22.564 10.065 8.074 1.00 30.83 230 TYR A C 1
ATOM 1845 O O . TYR A 1 230 ? -22.896 9.138 7.330 1.00 30.83 230 TYR A O 1
ATOM 1853 N N . PRO A 1 231 ? -22.997 11.322 7.852 1.00 39.78 231 PRO A N 1
ATOM 1854 C CA . PRO A 1 231 ? -23.423 11.736 6.530 1.00 39.78 231 PRO A CA 1
ATOM 1855 C C . PRO A 1 231 ? -22.184 11.870 5.631 1.00 39.78 231 PRO A C 1
ATOM 1857 O O . PRO A 1 231 ? -21.092 12.200 6.094 1.00 39.78 231 PRO A O 1
ATOM 1860 N N . THR A 1 232 ? -22.417 11.546 4.363 1.00 39.44 232 THR A N 1
ATOM 1861 C CA . THR A 1 232 ? -21.572 11.698 3.166 1.00 39.44 232 THR A CA 1
ATOM 1862 C C . THR A 1 232 ? -20.565 12.838 3.174 1.00 39.44 232 THR A C 1
ATOM 1864 O O . THR A 1 232 ? -20.985 13.963 3.533 1.00 39.44 232 THR A O 1
#

Foldseek 3Di:
DVVVVVVVVVVVVVVVVVVVVVVVVVVVVVVVVVVVVVVVVVVVVVVVVVVVVVVVVVVVVVVVVVVVVVVVVVVLLVVLVVVVVVQLVVLVVVLVVLLVVLVVLLVVLVVVLVVLVVVLVVPPQDDPPDDRDPPVVNVVSVVVSVVSNVVSVVVNVVSVVVNVVSVVLSVVVPDPVLSVVSSVQSVVCVVVPDVPDDGDDRCDGPVNVVVVVVVVVCVPDVDDCPDPPDDD

pLDDT: mean 82.37, std 15.17, range [30.83, 97.62]

Radius of gyration: 51.55 Å; chains: 1; bounding box: 109×25×169 Å

Sequence (232 aa):
MATKAVLDILQGMLVSFGTSMATATREEQRSWWREDAAWRADDLDWRGEEKAVYEAESDCRQRLRKWHQEDIDQMNLENSRVLWLRFLEKNRRDVEEKTEQLKAISSISALFGLCATVTLTQLSLDKEGEPSAPTGLIALYALTTALVEGLMVVSMVTCALLLGIILKIGKTFVSEREEQDFMAACLRFCALYQRGDRPPQPRKSFEAFWAARCDRFSYQHDCCRVDCFYPT

Secondary structure (DSSP, 8-state):
-HHHHHHHHHHHHHHHHHHHHHHHHHHHHHHHHHHHHHHHHHHHHHHHHHHHHHHHHHHHHHHHHHHHHHHHHHHHHHHHHHHHHHHHHHHHHHHHHHHHHHHHHHHHHHHHHHHHHHHHHHS-S--TTSPPPPHHHHHHHHHHHHHHHHHHHHHHHHHHHHHHHHHHHHHHS--HHHHHHHHHHHHHHHHH--TTPPPP--SS-HHHHHHHHHHHHHTT-TT---------